Protein AF-A0AAN1WFC1-F1 (afdb_monomer_lite)

Foldseek 3Di:
DDDDDDDDDDDDDDDDDDDDDDPPPPPFPLKWFFPDKAFDADQDPWFWWFFADKAWDDDPPFFAWWAFPDKDFDKAWFDKDKDWDWDWDKAQDPQPCPPLVVLLQVQLVVQLVVLLVPDDDPSSVVSSNVRSNVRSVVRSVVSVVVSRPDIDIDTDTDIDIDGDHIDGQWMFTWTDDPNDTDTDTARDDDPGTFTADPNDGDRPPVVRVVSVVPGDQIKMWTWIDRDPDIDIDIHSDTDDRRDIFGDDPHDGQDDPVSVVVVVVNRPDGQWMWIWTQGPVGIDTDIARDDDDDRMFGHDPNHGDHD

Secondary structure (DSSP, 8-state):
-----------PPPP--------------SEEEEEEEEEEE-----EEEEEEEEEE---TTPPEEEEEEEEEEEEEPPPEEEEEEEEEEEEEPP-S-TT-HHHHHHHHHHHHHHHTTS-STHHHHHHHHHHHHHHHHHHHHHHHHHHHT-EEEEEEEEEEEEEPPPEEEEEEEEEEETTEEEEEEESS---SPEEEETTEE---HHHHHHHHHTPPPP-EEEEEEETTEEEEEEESSPPPTT-EEEEETTEE--SHHHHHHHHHHHT-EEEEEEEEEETTEEEEEEESS---SSEEEEETTEE---

Organism: NCBI:txid2721545

pLDDT: mean 82.03, std 16.51, range [29.34, 97.88]

Sequence (306 aa):
MNKHMLTGVLLGTIIATAGGAYAIRSASPQSAAIVSVTPITIGMEQQFATITQVEPLVTPGAPTLANIISSKPIVVAGQVREVCEERTVTHQAPSKDENQIAGTAAGAVIGGLLGNQVGGGNGKKAATALGAIAGGLIGKSAQAQHQQQQTYQTVEQVCNNVREPDQTTGYEVTVNVEGQHQTITASYLPKQPLPVVNGEIITDINKVKAIKANMPPPMYEVTYSLGDKLGMSTLAKAPEVGTEIPFEFGQLLTTPEQLANLKARENTVIAYNVMYQSDAGIGNVRMTQHPTGDTLQLKRGEPVIP

Structure (mmCIF, N/CA/C/O backbone):
data_AF-A0AAN1WFC1-F1
#
_entry.id   AF-A0AAN1WFC1-F1
#
loop_
_atom_s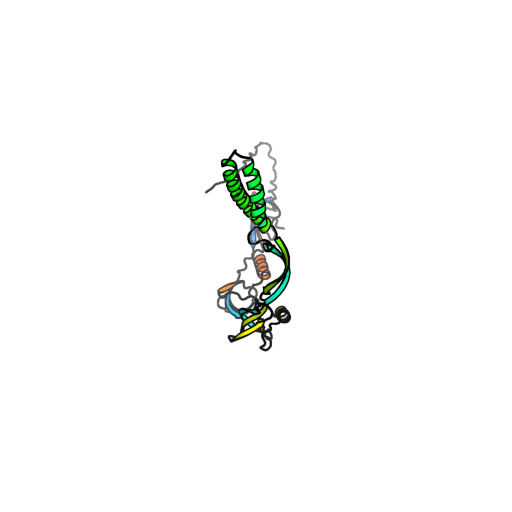ite.group_PDB
_atom_site.id
_atom_site.type_symbol
_atom_site.label_atom_id
_atom_site.label_alt_id
_atom_site.label_comp_id
_atom_site.label_asym_id
_atom_site.label_entity_id
_atom_site.label_seq_id
_atom_site.pdbx_PDB_ins_code
_atom_site.Cartn_x
_atom_site.Cartn_y
_atom_site.Cartn_z
_atom_site.occupancy
_atom_site.B_iso_or_equiv
_atom_site.auth_seq_id
_atom_site.auth_comp_id
_atom_site.auth_asym_id
_atom_site.auth_atom_id
_atom_site.pdbx_PDB_model_num
ATOM 1 N N . MET A 1 1 ? 39.850 28.865 -0.945 1.00 35.94 1 MET A N 1
ATOM 2 C CA . MET A 1 1 ? 41.009 28.710 -0.027 1.00 35.94 1 MET A CA 1
ATOM 3 C C . MET A 1 1 ? 41.127 27.225 0.230 1.00 35.94 1 MET A C 1
ATOM 5 O O . MET A 1 1 ? 40.129 26.663 0.634 1.00 35.94 1 MET A O 1
ATOM 9 N N . ASN A 1 2 ? 42.181 26.471 -0.042 1.00 29.80 2 ASN A N 1
ATOM 10 C CA . ASN A 1 2 ? 43.641 26.607 -0.142 1.00 29.80 2 ASN A CA 1
ATOM 11 C C . ASN A 1 2 ? 44.098 25.231 -0.706 1.00 29.80 2 ASN A C 1
ATOM 13 O O . ASN A 1 2 ? 43.304 24.300 -0.682 1.00 29.80 2 ASN A O 1
ATOM 17 N N . LYS A 1 3 ? 45.315 24.907 -1.132 1.00 36.03 3 LYS A N 1
ATOM 18 C CA . LYS A 1 3 ? 46.591 25.538 -1.483 1.00 36.03 3 LYS A CA 1
ATOM 19 C C . LYS A 1 3 ? 47.367 24.392 -2.166 1.00 36.03 3 LYS A C 1
ATOM 21 O O . LYS A 1 3 ? 47.163 23.231 -1.831 1.00 36.03 3 LYS A O 1
ATOM 26 N N . HIS A 1 4 ? 48.235 24.754 -3.099 1.00 37.88 4 HIS A N 1
ATOM 27 C CA . HIS A 1 4 ? 49.265 23.940 -3.742 1.00 37.88 4 HIS A CA 1
ATOM 28 C C . HIS A 1 4 ? 49.819 22.776 -2.902 1.00 37.88 4 HIS A C 1
ATOM 30 O O . HIS A 1 4 ? 50.175 22.977 -1.741 1.00 37.88 4 HIS A O 1
ATOM 36 N N . MET A 1 5 ? 50.035 21.620 -3.538 1.00 33.78 5 MET A N 1
ATOM 37 C CA . MET A 1 5 ? 51.054 20.678 -3.087 1.00 33.78 5 MET A CA 1
ATOM 38 C C . MET A 1 5 ? 51.967 20.311 -4.258 1.00 33.78 5 MET A C 1
ATOM 40 O O . MET A 1 5 ? 51.562 19.743 -5.267 1.00 33.78 5 MET A O 1
ATOM 44 N N . LEU A 1 6 ? 53.194 20.787 -4.096 1.00 40.91 6 LEU A N 1
ATOM 45 C CA . LEU A 1 6 ? 54.358 20.698 -4.953 1.00 40.91 6 LEU A CA 1
ATOM 46 C C . LEU A 1 6 ? 55.158 19.470 -4.490 1.00 40.91 6 LEU A C 1
ATOM 48 O O . LEU A 1 6 ? 55.595 19.441 -3.344 1.00 40.91 6 LEU A O 1
ATOM 52 N N . THR A 1 7 ? 55.362 18.481 -5.353 1.00 36.81 7 THR A N 1
ATOM 53 C CA . THR A 1 7 ? 56.275 17.340 -5.145 1.00 36.81 7 THR A CA 1
ATOM 54 C C . THR A 1 7 ? 56.608 16.805 -6.532 1.00 36.81 7 THR A C 1
ATOM 56 O O . THR A 1 7 ? 55.695 16.451 -7.263 1.00 36.81 7 THR A O 1
ATOM 59 N N . GLY A 1 8 ? 57.831 16.718 -7.030 1.00 29.34 8 GLY A N 1
ATOM 60 C CA . GLY A 1 8 ? 59.167 17.020 -6.542 1.00 29.34 8 GLY A CA 1
ATOM 61 C C . GLY A 1 8 ? 60.069 16.434 -7.629 1.00 29.34 8 GLY A C 1
ATOM 62 O O . GLY A 1 8 ? 60.082 15.222 -7.818 1.00 29.34 8 GLY A O 1
ATOM 63 N N . VAL A 1 9 ? 60.712 17.283 -8.431 1.00 38.38 9 VAL A N 1
ATOM 64 C CA . VAL A 1 9 ? 61.567 16.841 -9.542 1.00 38.38 9 VAL A CA 1
ATOM 65 C C . VAL A 1 9 ? 62.889 16.349 -8.954 1.00 38.38 9 VAL A C 1
ATOM 67 O O . VAL A 1 9 ? 63.681 17.143 -8.453 1.00 38.38 9 VAL A O 1
ATOM 70 N N . LEU A 1 10 ? 63.122 15.038 -9.004 1.00 30.86 10 LEU A N 1
ATOM 71 C CA . LEU A 1 10 ? 64.427 14.432 -8.740 1.00 30.86 10 LEU A CA 1
ATOM 72 C C . LEU A 1 10 ? 65.285 14.553 -10.007 1.00 30.86 10 LEU A C 1
ATOM 74 O O . LEU A 1 10 ? 65.161 13.763 -10.939 1.00 30.86 10 LEU A O 1
ATOM 78 N N . LEU A 1 11 ? 66.152 15.567 -10.042 1.00 38.56 11 LEU A N 1
ATOM 79 C CA . LEU A 1 11 ? 67.249 15.673 -11.005 1.00 38.56 11 LEU A CA 1
ATOM 80 C C . LEU A 1 11 ? 68.372 14.722 -10.572 1.00 38.56 11 LEU A C 1
ATOM 82 O O . LEU A 1 11 ? 69.205 15.066 -9.736 1.00 38.56 11 LEU A O 1
ATOM 86 N N . GLY A 1 12 ? 68.375 13.509 -11.125 1.00 32.31 12 GLY A N 1
ATOM 87 C CA . GLY A 1 12 ? 69.516 12.601 -11.045 1.00 32.31 12 GLY A CA 1
ATOM 88 C C . GLY A 1 12 ? 70.619 13.061 -11.997 1.00 32.31 12 GLY A C 1
ATOM 89 O O . GLY A 1 12 ? 70.427 13.099 -13.210 1.00 32.31 12 GLY A O 1
ATOM 90 N N . THR A 1 13 ? 71.773 13.430 -11.450 1.00 36.12 13 THR A N 1
ATOM 91 C CA . THR A 1 13 ? 72.982 13.765 -12.205 1.00 36.12 13 THR A CA 1
ATOM 92 C C . THR A 1 13 ? 73.609 12.496 -12.786 1.00 36.12 13 THR A C 1
ATOM 94 O O . THR A 1 13 ? 74.024 11.603 -12.050 1.00 36.12 13 THR A O 1
ATOM 97 N N . ILE A 1 14 ? 73.708 12.409 -14.116 1.00 36.19 14 ILE A N 1
ATOM 98 C CA . ILE A 1 14 ? 74.503 11.367 -14.777 1.00 36.19 14 ILE A CA 1
ATOM 99 C C . ILE A 1 14 ? 75.950 11.860 -14.872 1.00 36.19 14 ILE A C 1
ATOM 101 O O . ILE A 1 14 ? 76.239 12.905 -15.452 1.00 36.19 14 ILE A O 1
ATOM 105 N N . ILE A 1 15 ? 76.851 11.096 -14.257 1.00 35.78 15 ILE A N 1
ATOM 106 C CA . ILE A 1 15 ? 78.303 11.270 -14.290 1.00 35.78 15 ILE A CA 1
ATOM 107 C C . ILE A 1 15 ? 78.795 10.991 -15.716 1.00 35.78 15 ILE A C 1
ATOM 109 O O . ILE A 1 15 ? 78.600 9.895 -16.236 1.00 35.78 15 ILE A O 1
ATOM 113 N N . ALA A 1 16 ? 79.454 11.969 -16.339 1.00 43.78 16 ALA A N 1
ATOM 114 C CA . ALA A 1 16 ? 80.188 11.768 -17.583 1.00 43.78 16 ALA A CA 1
ATOM 115 C C . ALA A 1 16 ? 81.622 11.316 -17.264 1.00 43.78 16 ALA A C 1
ATOM 117 O O . ALA A 1 16 ? 82.427 12.098 -16.761 1.00 43.78 16 ALA A O 1
ATOM 118 N N . THR A 1 17 ? 81.954 10.065 -17.577 1.00 37.75 17 THR A N 1
ATOM 119 C CA . THR A 1 17 ? 83.339 9.592 -17.688 1.00 37.75 17 THR A CA 1
ATOM 120 C C . THR A 1 17 ? 83.670 9.343 -19.156 1.00 37.75 17 THR A C 1
ATOM 122 O O . THR A 1 17 ? 82.978 8.617 -19.865 1.00 37.75 17 THR A O 1
ATOM 125 N N . ALA A 1 18 ? 84.729 10.002 -19.624 1.00 48.34 18 ALA A N 1
ATOM 126 C CA . ALA A 1 18 ? 85.270 9.861 -20.967 1.00 48.34 18 ALA A CA 1
ATOM 127 C C . ALA A 1 18 ? 86.094 8.569 -21.094 1.00 48.34 18 ALA A C 1
ATOM 129 O O . ALA A 1 18 ? 86.901 8.265 -20.217 1.00 48.34 18 ALA A O 1
ATOM 130 N N . GLY A 1 19 ? 85.956 7.860 -22.218 1.00 33.06 19 GLY A N 1
ATOM 131 C CA . GLY A 1 19 ? 86.907 6.820 -22.610 1.00 33.06 19 GLY A CA 1
ATOM 132 C C . GLY A 1 19 ? 86.366 5.815 -23.626 1.00 33.06 19 GLY A C 1
ATOM 133 O O . GLY A 1 19 ? 85.633 4.906 -23.261 1.00 33.06 19 GLY A O 1
ATOM 134 N N . GLY A 1 20 ? 86.815 5.933 -24.879 1.00 32.81 20 GLY A N 1
ATOM 135 C CA . GLY A 1 20 ? 86.804 4.837 -25.854 1.00 32.81 20 GLY A CA 1
ATOM 136 C C . GLY A 1 20 ? 85.758 4.953 -26.961 1.00 32.81 20 GLY A C 1
ATOM 137 O O . GLY A 1 20 ? 84.581 4.671 -26.764 1.00 32.81 20 GLY A O 1
ATOM 138 N N . ALA A 1 21 ? 86.217 5.287 -28.169 1.00 42.41 21 ALA A N 1
ATOM 139 C CA . ALA A 1 21 ? 85.456 5.084 -29.393 1.00 42.41 21 ALA A CA 1
ATOM 140 C C . ALA A 1 21 ? 85.355 3.578 -29.685 1.00 42.41 21 ALA A C 1
ATOM 142 O O . ALA A 1 21 ? 86.203 3.002 -30.362 1.00 42.41 21 ALA A O 1
ATOM 143 N N . TYR A 1 22 ? 84.304 2.945 -29.177 1.00 36.75 22 TYR A N 1
ATOM 144 C CA . TYR A 1 22 ? 83.737 1.769 -29.816 1.00 36.75 22 TYR A CA 1
ATOM 145 C C . TYR A 1 22 ? 82.587 2.260 -30.683 1.00 36.75 22 TYR A C 1
ATOM 147 O O . TYR A 1 22 ? 81.705 2.976 -30.209 1.00 36.75 22 TYR A O 1
ATOM 155 N N . ALA A 1 23 ? 82.599 1.888 -31.961 1.00 41.12 23 ALA A N 1
ATOM 156 C CA . ALA A 1 23 ? 81.422 1.976 -32.805 1.00 41.12 23 ALA A CA 1
ATOM 157 C C . ALA A 1 23 ? 80.364 1.028 -32.227 1.00 41.12 23 ALA A C 1
ATOM 159 O O . ALA A 1 23 ? 80.226 -0.120 -32.651 1.00 41.12 23 ALA A O 1
ATOM 160 N N . ILE A 1 24 ? 79.629 1.501 -31.224 1.00 37.03 24 ILE A N 1
ATOM 161 C CA . ILE A 1 24 ? 78.350 0.923 -30.868 1.00 37.03 24 ILE A CA 1
ATOM 162 C C . ILE A 1 24 ? 77.495 1.246 -32.083 1.00 37.03 24 ILE A C 1
ATOM 164 O O . ILE A 1 24 ? 77.080 2.387 -32.279 1.00 37.03 24 ILE A O 1
ATOM 168 N N . ARG A 1 25 ? 77.288 0.251 -32.955 1.00 41.53 25 ARG A N 1
ATOM 169 C CA . ARG A 1 25 ? 76.077 0.236 -33.772 1.00 41.53 25 ARG A CA 1
ATOM 170 C C . ARG A 1 25 ? 74.971 0.499 -32.770 1.00 41.53 25 ARG A C 1
ATOM 172 O O . ARG A 1 25 ? 74.739 -0.358 -31.919 1.00 41.53 25 ARG A O 1
ATOM 179 N N . SER A 1 26 ? 74.395 1.695 -32.797 1.00 43.56 26 SER A N 1
ATOM 180 C CA . SER A 1 26 ? 73.217 2.012 -32.020 1.00 43.56 26 SER A CA 1
ATOM 181 C C . SER A 1 26 ? 72.177 0.996 -32.463 1.00 43.56 26 SER A C 1
ATOM 183 O O . SER A 1 26 ? 71.555 1.119 -33.516 1.00 43.56 26 SER A O 1
ATOM 185 N N . ALA A 1 27 ? 72.059 -0.092 -31.704 1.00 50.72 27 ALA A N 1
ATOM 186 C CA . ALA A 1 27 ? 70.821 -0.821 -31.656 1.00 50.72 27 ALA A CA 1
ATOM 187 C C . ALA A 1 27 ? 69.852 0.240 -31.156 1.00 50.72 27 ALA A C 1
ATOM 189 O O . ALA A 1 27 ? 69.891 0.610 -29.983 1.00 50.72 27 ALA A O 1
ATOM 190 N N . SER A 1 28 ? 69.119 0.844 -32.092 1.00 53.72 28 SER A N 1
ATOM 191 C CA . SER A 1 28 ? 68.035 1.756 -31.776 1.00 53.72 28 SER A CA 1
ATOM 192 C C . SER A 1 28 ? 67.232 1.100 -30.659 1.00 53.72 28 SER A C 1
ATOM 194 O O . SER A 1 28 ? 66.973 -0.108 -30.772 1.00 53.72 28 SER A O 1
ATOM 196 N N . PRO A 1 29 ? 66.915 1.814 -29.561 1.00 54.12 29 PRO A N 1
ATOM 197 C CA . PRO A 1 29 ? 66.159 1.207 -28.486 1.00 54.12 29 PRO A CA 1
ATOM 198 C C . PRO A 1 29 ? 64.921 0.595 -29.116 1.00 54.12 29 PRO A C 1
ATOM 200 O O . PRO A 1 29 ? 64.126 1.264 -29.779 1.00 54.12 29 PRO A O 1
ATOM 203 N N . GLN A 1 30 ? 64.805 -0.720 -28.964 1.00 70.19 30 GLN A N 1
ATOM 204 C CA . GLN A 1 30 ? 63.686 -1.474 -29.509 1.00 70.19 30 GLN A CA 1
ATOM 205 C C . GLN A 1 30 ? 62.418 -1.209 -28.696 1.00 70.19 30 GLN A C 1
ATOM 207 O O . GLN A 1 30 ? 61.452 -1.932 -28.849 1.00 70.19 30 GLN A O 1
ATOM 212 N N . SER A 1 31 ? 62.402 -0.191 -27.836 1.00 75.38 31 SER A N 1
ATOM 213 C CA . SER A 1 31 ? 61.308 0.129 -26.935 1.00 75.38 31 SER A CA 1
ATOM 214 C C . SER A 1 31 ? 61.081 1.638 -26.869 1.00 75.38 31 SER A C 1
ATOM 216 O O . SER A 1 31 ? 62.025 2.391 -26.634 1.00 75.38 31 SER A O 1
ATOM 218 N N . ALA A 1 32 ? 59.834 2.072 -27.022 1.00 85.69 32 ALA A N 1
ATOM 219 C CA . ALA A 1 32 ? 59.384 3.432 -26.745 1.00 85.69 32 ALA A CA 1
ATOM 220 C C . ALA A 1 32 ? 58.622 3.491 -25.420 1.00 85.69 32 ALA A C 1
ATOM 222 O O . ALA A 1 32 ? 57.863 2.573 -25.121 1.00 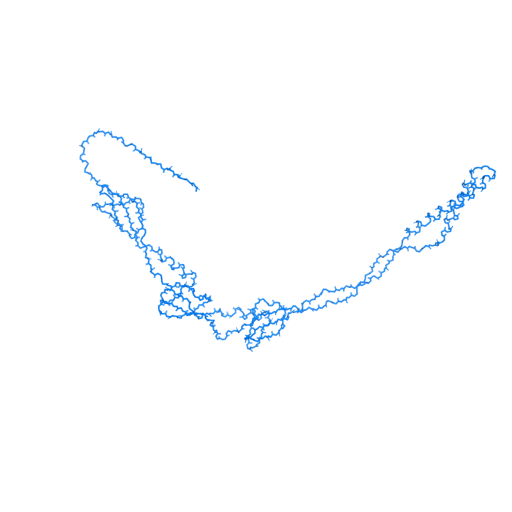85.69 32 ALA A O 1
ATOM 223 N N . ALA A 1 33 ? 58.772 4.573 -24.655 1.00 88.31 33 ALA A N 1
ATOM 224 C CA . ALA A 1 33 ? 57.995 4.784 -23.434 1.00 88.31 33 ALA A CA 1
ATOM 225 C C . ALA A 1 33 ? 56.570 5.224 -23.783 1.00 88.31 33 ALA A C 1
ATOM 227 O O . ALA A 1 33 ? 56.387 6.132 -24.594 1.00 88.31 33 ALA A O 1
ATOM 228 N N . ILE A 1 34 ? 55.558 4.607 -23.179 1.00 89.94 34 ILE A N 1
ATOM 229 C CA . ILE A 1 34 ? 54.166 5.033 -23.327 1.00 89.94 34 ILE A CA 1
ATOM 230 C C . ILE A 1 34 ? 53.967 6.319 -22.526 1.00 89.94 34 ILE A C 1
ATOM 232 O O . ILE A 1 34 ? 54.265 6.386 -21.339 1.00 89.94 34 ILE A O 1
ATOM 236 N N . VAL A 1 35 ? 53.463 7.351 -23.198 1.00 93.06 35 VAL A N 1
ATOM 237 C CA . VAL A 1 35 ? 53.200 8.674 -22.618 1.00 93.06 35 VAL A CA 1
ATOM 238 C C . VAL A 1 35 ? 51.744 8.785 -22.178 1.00 93.06 35 VAL A C 1
ATOM 240 O O . VAL A 1 35 ? 51.456 9.325 -21.113 1.00 93.06 35 VAL A O 1
ATOM 243 N N . SER A 1 36 ? 50.811 8.279 -22.988 1.00 91.00 36 SER A N 1
ATOM 244 C CA . SER A 1 36 ? 49.391 8.244 -22.638 1.00 91.00 36 SER A CA 1
ATOM 245 C C . SER A 1 36 ? 48.643 7.163 -23.413 1.00 91.00 36 SER A C 1
ATOM 247 O O . SER A 1 36 ? 49.004 6.806 -24.536 1.00 91.00 36 SER A O 1
ATOM 249 N N . VAL A 1 37 ? 47.574 6.654 -22.801 1.00 92.31 37 VAL A N 1
ATOM 250 C CA . VAL A 1 37 ? 46.646 5.699 -23.408 1.00 92.31 37 VAL A CA 1
ATOM 251 C C . VAL A 1 37 ? 45.249 6.287 -23.304 1.00 92.31 37 VAL A C 1
ATOM 253 O O . VAL A 1 37 ? 44.744 6.509 -22.206 1.00 92.31 37 VAL A O 1
ATOM 256 N N . THR A 1 38 ? 44.624 6.550 -24.447 1.00 91.75 38 THR A N 1
ATOM 257 C CA . THR A 1 38 ? 43.272 7.119 -24.511 1.00 91.75 38 THR A CA 1
ATOM 258 C C . THR A 1 38 ? 42.322 6.120 -25.168 1.00 91.75 38 THR A C 1
ATOM 260 O O . THR A 1 38 ? 42.569 5.717 -26.307 1.00 91.75 38 THR A O 1
ATOM 263 N N . PRO A 1 39 ? 41.266 5.658 -24.472 1.00 89.06 39 PRO A N 1
ATOM 264 C CA . PRO A 1 39 ? 40.298 4.748 -25.066 1.00 89.06 39 PRO A CA 1
ATOM 265 C C . PRO A 1 39 ? 39.475 5.466 -26.140 1.00 89.06 39 PRO A C 1
ATOM 267 O O . PRO A 1 39 ? 39.076 6.617 -25.979 1.00 89.06 39 PRO A O 1
ATOM 270 N N . ILE A 1 40 ? 39.200 4.757 -27.228 1.00 83.50 40 ILE A N 1
ATOM 271 C CA . ILE A 1 40 ? 38.254 5.138 -28.271 1.00 83.50 40 ILE A CA 1
ATOM 272 C C . ILE A 1 40 ? 37.003 4.292 -28.055 1.00 83.50 40 ILE A C 1
ATOM 274 O O . ILE A 1 40 ? 37.051 3.071 -28.222 1.00 83.50 40 ILE A O 1
ATOM 278 N N . THR A 1 41 ? 35.895 4.926 -27.689 1.00 81.06 41 THR A N 1
ATOM 279 C CA . THR A 1 41 ? 34.595 4.269 -27.517 1.00 81.06 41 THR A CA 1
ATOM 280 C C . THR A 1 41 ? 33.702 4.475 -28.738 1.00 81.06 41 THR A C 1
ATOM 282 O O . THR A 1 41 ? 33.895 5.416 -29.513 1.00 81.06 41 THR A O 1
ATOM 285 N N . ILE A 1 42 ? 32.722 3.589 -28.935 1.00 69.00 42 ILE A N 1
ATOM 286 C CA . ILE A 1 42 ? 31.624 3.863 -29.870 1.00 69.00 42 ILE A CA 1
ATOM 287 C C . ILE A 1 42 ? 30.668 4.832 -29.171 1.00 69.00 42 ILE A C 1
ATOM 289 O O . ILE A 1 42 ? 29.904 4.429 -28.301 1.00 69.00 42 ILE A O 1
ATOM 293 N N . GLY A 1 43 ? 30.682 6.101 -29.572 1.00 60.44 43 GLY A N 1
ATOM 294 C CA . GLY A 1 43 ? 29.573 7.001 -29.276 1.00 60.44 43 GLY A CA 1
ATOM 295 C C . GLY A 1 43 ? 28.407 6.647 -30.190 1.00 60.44 43 GLY A C 1
ATOM 296 O O . GLY A 1 43 ? 28.419 7.024 -31.360 1.00 60.44 43 GLY A O 1
ATOM 297 N N . MET A 1 44 ? 27.432 5.880 -29.702 1.00 64.31 44 MET A N 1
ATOM 298 C CA . MET A 1 44 ? 26.144 5.806 -30.391 1.00 64.31 44 MET A CA 1
ATOM 299 C C . MET A 1 44 ? 25.400 7.111 -30.113 1.00 64.31 44 MET A C 1
ATOM 301 O O . MET A 1 44 ? 25.346 7.557 -28.969 1.00 64.31 44 MET A O 1
ATOM 305 N N . GLU A 1 45 ? 24.855 7.743 -31.149 1.00 70.75 45 GLU A N 1
ATOM 306 C CA . GLU A 1 45 ? 23.989 8.907 -30.969 1.00 70.75 45 GLU A CA 1
ATOM 307 C C . GLU A 1 45 ? 22.676 8.413 -30.345 1.00 70.75 45 GLU A C 1
ATOM 309 O O . GLU A 1 45 ? 21.824 7.831 -31.021 1.00 70.75 45 GLU A O 1
ATOM 314 N N . GLN A 1 46 ? 22.575 8.527 -29.019 1.00 81.00 46 GLN A N 1
ATOM 315 C CA . GLN A 1 46 ? 21.446 8.006 -28.266 1.00 81.00 46 GLN A CA 1
ATOM 316 C C . GLN A 1 46 ? 20.176 8.763 -28.652 1.00 81.00 46 GLN A C 1
ATOM 318 O O . GLN A 1 46 ? 20.076 9.975 -28.468 1.00 81.00 46 GLN A O 1
ATOM 323 N N . GLN A 1 47 ? 19.187 8.037 -29.165 1.00 89.12 47 GLN A N 1
ATOM 324 C CA . GLN A 1 47 ? 17.883 8.611 -29.460 1.00 89.12 47 GLN A CA 1
ATOM 325 C C . GLN A 1 47 ? 17.028 8.650 -28.197 1.00 89.12 47 GLN A C 1
ATOM 327 O O . GLN A 1 47 ? 17.070 7.734 -27.369 1.00 89.12 47 GLN A O 1
ATOM 332 N N . PHE A 1 48 ? 16.224 9.702 -28.082 1.00 92.56 48 PHE A N 1
ATOM 333 C CA . PHE A 1 48 ? 15.251 9.875 -27.015 1.00 92.56 48 PHE A CA 1
ATOM 334 C C . PHE A 1 48 ? 13.875 10.100 -27.619 1.00 92.56 48 PHE A C 1
ATOM 336 O O . PHE A 1 48 ? 13.714 10.833 -28.595 1.00 92.56 48 PHE A O 1
ATOM 343 N N . ALA A 1 49 ? 12.890 9.442 -27.028 1.00 96.31 49 ALA A N 1
ATOM 344 C CA . ALA A 1 49 ? 11.492 9.630 -27.339 1.00 96.31 49 ALA A CA 1
ATOM 345 C C . ALA A 1 49 ? 10.821 10.371 -26.183 1.00 96.31 49 ALA A C 1
ATOM 347 O O . ALA A 1 49 ? 10.967 9.981 -25.023 1.00 96.31 49 ALA A O 1
ATOM 348 N N . THR A 1 50 ? 10.070 11.420 -26.497 1.00 97.31 50 THR A N 1
ATOM 349 C CA . THR A 1 50 ? 9.313 12.186 -25.504 1.00 97.31 50 THR A CA 1
ATOM 350 C C . THR A 1 50 ? 7.915 11.603 -25.389 1.00 97.31 50 THR A C 1
ATOM 352 O O . THR A 1 50 ? 7.210 11.476 -26.388 1.00 97.31 50 THR A O 1
ATOM 355 N N . ILE A 1 51 ? 7.487 11.247 -24.183 1.00 97.81 51 ILE A N 1
ATOM 356 C CA . ILE A 1 51 ? 6.118 10.780 -23.951 1.00 97.81 51 ILE A CA 1
ATOM 357 C C . ILE A 1 51 ? 5.141 11.937 -24.162 1.00 97.81 51 ILE A C 1
ATOM 359 O O . ILE A 1 51 ? 5.270 12.981 -23.529 1.00 97.81 51 ILE A O 1
ATOM 363 N N . THR A 1 52 ? 4.136 11.748 -25.013 1.00 96.94 52 THR A N 1
ATOM 364 C CA . THR A 1 52 ? 3.121 12.768 -25.314 1.00 96.94 52 THR A CA 1
ATOM 365 C C . THR A 1 52 ? 1.766 12.449 -24.691 1.00 96.94 52 THR A C 1
ATOM 367 O O . THR A 1 52 ? 1.035 13.368 -24.329 1.00 96.94 52 THR A O 1
ATOM 370 N N . GLN A 1 53 ? 1.437 11.166 -24.520 1.00 96.56 53 GLN A N 1
ATOM 371 C CA . GLN A 1 53 ? 0.160 10.716 -23.962 1.00 96.56 53 GLN A CA 1
ATOM 372 C C . GLN A 1 53 ? 0.330 9.376 -23.247 1.00 96.56 53 GLN A C 1
ATOM 374 O O . GLN A 1 53 ? 1.134 8.543 -23.666 1.00 96.56 53 GLN A O 1
ATOM 379 N N . VAL A 1 54 ? -0.426 9.178 -22.166 1.00 96.75 54 VAL A N 1
ATOM 380 C CA . VAL A 1 54 ? -0.406 7.957 -21.352 1.00 96.75 54 VAL A CA 1
ATOM 381 C C . VAL A 1 54 ? -1.833 7.603 -20.969 1.00 96.75 54 VAL A C 1
ATOM 383 O O . VAL A 1 54 ? -2.510 8.395 -20.314 1.00 96.75 54 VAL A O 1
ATOM 386 N N . GLU A 1 55 ? -2.272 6.407 -21.342 1.00 93.75 55 GLU A N 1
ATOM 387 C CA . GLU A 1 55 ? -3.605 5.895 -21.036 1.00 93.75 55 GLU A CA 1
ATOM 388 C C . GLU A 1 55 ? -3.511 4.528 -20.349 1.00 93.75 55 GLU A C 1
ATOM 390 O O . GLU A 1 55 ? -2.699 3.689 -20.743 1.00 93.75 55 GLU A O 1
ATOM 395 N N . PRO A 1 56 ? -4.300 4.272 -19.291 1.00 90.44 56 PRO A N 1
ATOM 396 C CA . PRO A 1 56 ? -4.356 2.949 -18.689 1.00 90.44 56 PRO A CA 1
ATOM 397 C C . PRO A 1 56 ? -5.005 1.961 -19.663 1.00 90.44 56 PRO A C 1
ATOM 399 O O . PRO A 1 56 ? -6.113 2.185 -20.148 1.00 90.44 56 PRO A O 1
ATOM 402 N N . LEU A 1 57 ? -4.334 0.839 -19.912 1.00 85.62 57 LEU A N 1
ATOM 403 C CA . LEU A 1 57 ? -4.861 -0.223 -20.754 1.00 85.62 57 LEU A CA 1
ATOM 404 C C . LEU A 1 57 ? -5.929 -1.000 -19.975 1.00 85.62 57 LEU A C 1
ATOM 406 O O . LEU A 1 57 ? -5.669 -1.527 -18.889 1.00 85.62 57 LEU A O 1
ATOM 410 N N . VAL A 1 58 ? -7.137 -1.091 -20.529 1.00 80.12 58 VAL A N 1
ATOM 411 C CA . VAL A 1 58 ? -8.213 -1.889 -19.931 1.00 80.12 58 VAL A CA 1
ATOM 412 C C . VAL A 1 58 ? -7.969 -3.356 -20.265 1.00 80.12 58 VAL A C 1
ATOM 414 O O . VAL A 1 58 ? -8.200 -3.787 -21.392 1.00 80.12 58 VAL A O 1
ATOM 417 N N . THR A 1 59 ? -7.500 -4.135 -19.291 1.00 78.88 59 THR A N 1
ATOM 418 C CA . THR A 1 59 ? -7.280 -5.576 -19.472 1.00 78.88 59 THR A CA 1
ATOM 419 C C . THR A 1 59 ? -8.621 -6.319 -19.464 1.00 78.88 59 THR A C 1
ATOM 421 O O . THR A 1 59 ? -9.289 -6.344 -18.424 1.00 78.88 59 THR A O 1
ATOM 424 N N . PRO A 1 60 ? -9.036 -6.961 -20.574 1.00 76.81 60 PRO A N 1
ATOM 425 C CA . PRO A 1 60 ? -10.305 -7.680 -20.620 1.00 76.81 60 PRO A CA 1
ATOM 426 C C . PRO A 1 60 ? -10.354 -8.789 -19.564 1.00 76.81 60 PRO A C 1
ATOM 428 O O . PRO A 1 60 ? -9.433 -9.598 -19.454 1.00 76.81 60 PRO A O 1
ATOM 431 N N . GLY A 1 61 ? -11.431 -8.826 -18.778 1.00 76.75 61 GLY A N 1
ATOM 432 C CA . GLY A 1 61 ? -11.629 -9.824 -17.722 1.00 76.75 61 GLY A CA 1
ATOM 433 C C . GLY A 1 61 ? -10.874 -9.557 -16.415 1.00 76.75 61 GLY A C 1
ATOM 434 O O . GLY A 1 61 ? -11.048 -10.319 -15.463 1.00 76.75 61 GLY A O 1
ATOM 435 N N . ALA A 1 62 ? -10.075 -8.488 -16.322 1.00 81.94 62 ALA A N 1
ATOM 436 C CA . ALA A 1 62 ? -9.538 -8.057 -15.036 1.00 81.94 62 ALA A CA 1
ATOM 437 C C . ALA A 1 62 ? -10.666 -7.465 -14.164 1.00 81.94 62 ALA A C 1
ATOM 439 O O . ALA A 1 62 ? -11.501 -6.716 -14.677 1.00 81.94 62 ALA A O 1
ATOM 440 N N . PRO A 1 63 ? -10.714 -7.775 -12.855 1.00 85.94 63 PRO A N 1
ATOM 441 C CA . PRO A 1 63 ? -11.699 -7.174 -11.966 1.00 85.94 63 PRO A CA 1
ATOM 442 C C . PRO A 1 63 ? -11.505 -5.659 -11.868 1.00 85.94 63 PRO A C 1
ATOM 444 O O . PRO A 1 63 ? -10.384 -5.186 -11.669 1.00 85.94 63 PRO A O 1
ATOM 447 N N . THR A 1 64 ? -12.598 -4.901 -11.920 1.00 89.62 64 THR A N 1
ATOM 448 C CA . THR A 1 64 ? -12.578 -3.462 -11.629 1.00 89.62 64 THR A CA 1
ATOM 449 C C . THR A 1 64 ? -12.224 -3.240 -10.156 1.00 89.62 64 THR A C 1
ATOM 451 O O . THR A 1 64 ? -12.548 -4.059 -9.297 1.00 89.62 64 THR A O 1
ATOM 454 N N . LEU A 1 65 ? -11.549 -2.137 -9.831 1.00 91.62 65 LEU A N 1
ATOM 455 C CA . LEU A 1 65 ? -11.221 -1.776 -8.450 1.00 91.62 65 LEU A CA 1
ATOM 456 C C . LEU A 1 65 ? -12.118 -0.636 -7.953 1.00 91.62 65 LEU A C 1
ATOM 458 O O . LEU A 1 65 ? -12.208 0.418 -8.576 1.00 91.62 65 LEU A O 1
ATOM 462 N N . ALA A 1 66 ? -12.738 -0.840 -6.794 1.00 95.12 66 ALA A N 1
ATOM 463 C CA . ALA A 1 66 ? -13.496 0.154 -6.050 1.00 95.12 66 ALA A CA 1
ATOM 464 C C . ALA A 1 66 ? -12.555 0.962 -5.149 1.00 95.12 66 ALA A C 1
ATOM 466 O O . ALA A 1 66 ? -11.964 0.420 -4.207 1.00 95.12 66 ALA A O 1
ATOM 467 N N . ASN A 1 67 ? -12.416 2.260 -5.412 1.00 96.12 67 ASN A N 1
ATOM 468 C CA . ASN A 1 67 ? -11.552 3.133 -4.621 1.00 96.12 67 ASN A CA 1
ATOM 469 C C . ASN A 1 67 ? -12.208 3.472 -3.284 1.00 96.12 67 ASN A C 1
ATOM 471 O O . ASN A 1 67 ? -13.379 3.833 -3.237 1.00 96.12 67 ASN A O 1
ATOM 475 N N . ILE A 1 68 ? -11.457 3.389 -2.189 1.00 96.75 68 ILE A N 1
ATOM 476 C CA . ILE A 1 68 ? -11.984 3.705 -0.857 1.00 96.75 68 ILE A CA 1
ATOM 477 C C . ILE A 1 68 ? -11.996 5.219 -0.674 1.00 96.75 68 ILE A C 1
ATOM 479 O O . ILE A 1 68 ? -10.957 5.864 -0.786 1.00 96.75 68 ILE A O 1
ATOM 483 N N . ILE A 1 69 ? -13.168 5.766 -0.360 1.00 97.06 69 ILE A N 1
ATOM 484 C CA . ILE A 1 69 ? -13.361 7.188 -0.059 1.00 97.06 69 ILE A CA 1
ATOM 485 C C . ILE A 1 69 ? -13.244 7.421 1.446 1.00 97.06 69 ILE A C 1
ATOM 487 O O . ILE A 1 69 ? -12.535 8.318 1.893 1.00 97.06 69 ILE A O 1
ATOM 491 N N . SER A 1 70 ? -13.958 6.622 2.243 1.00 96.62 70 SER A N 1
ATOM 492 C CA . SER A 1 70 ? -13.920 6.721 3.701 1.00 96.62 70 SER A CA 1
ATOM 493 C C . SER A 1 70 ? -14.228 5.385 4.366 1.00 96.62 70 SER A C 1
ATOM 495 O O . SER A 1 70 ? -14.896 4.528 3.789 1.00 96.62 70 SER A O 1
ATOM 497 N N . SER A 1 71 ? -13.740 5.212 5.590 1.00 97.25 71 SER A N 1
ATOM 498 C CA . SER A 1 71 ? -13.984 4.026 6.408 1.00 97.25 71 SER A CA 1
ATOM 499 C C . SER A 1 71 ? -14.180 4.434 7.863 1.00 97.25 71 SER A C 1
ATOM 501 O O . SER A 1 71 ? -13.327 5.134 8.415 1.00 97.25 71 SER A O 1
ATOM 503 N N . LYS A 1 72 ? -15.268 3.988 8.491 1.00 96.56 72 LYS A N 1
ATOM 504 C CA . LYS A 1 72 ? -15.589 4.268 9.897 1.00 96.56 72 LYS A CA 1
ATOM 505 C C . LYS A 1 72 ? -15.812 2.960 10.660 1.00 96.56 72 LYS A C 1
ATOM 507 O O . LYS A 1 72 ? -16.440 2.056 10.110 1.00 96.56 72 LYS A O 1
ATOM 512 N N . PRO A 1 73 ? -15.301 2.823 11.896 1.00 97.31 73 PRO A N 1
ATOM 513 C CA . PRO A 1 73 ? -15.539 1.628 12.695 1.00 97.31 73 PRO A CA 1
ATOM 514 C C . PRO A 1 73 ? -17.003 1.557 13.139 1.00 97.31 73 PRO A C 1
ATOM 516 O O . PRO A 1 73 ? -17.590 2.558 13.549 1.00 97.31 73 PRO A O 1
ATOM 519 N N . ILE A 1 74 ? -17.564 0.354 13.099 1.00 96.31 74 ILE A N 1
ATOM 520 C CA . ILE A 1 74 ? -18.862 0.023 13.681 1.00 96.31 74 ILE A CA 1
ATOM 521 C C . ILE A 1 74 ? -18.587 -0.504 15.088 1.00 96.31 74 ILE A C 1
ATOM 523 O O . ILE A 1 74 ? -18.063 -1.607 15.263 1.00 96.31 74 ILE A O 1
ATOM 527 N N . VAL A 1 75 ? -18.898 0.314 16.090 1.00 95.88 75 VAL A N 1
ATOM 528 C CA . VAL A 1 75 ? -18.601 0.035 17.498 1.00 95.88 75 VAL A CA 1
ATOM 529 C C . VAL A 1 75 ? -19.884 -0.359 18.222 1.00 95.88 75 VAL A C 1
ATOM 531 O O . VAL A 1 75 ? -20.870 0.373 18.187 1.00 95.88 75 VAL A O 1
ATOM 534 N N . VAL A 1 76 ? -19.863 -1.514 18.885 1.00 94.25 76 VAL A N 1
ATOM 535 C CA . VAL A 1 76 ? -20.928 -1.973 19.780 1.00 94.25 76 VAL A CA 1
ATOM 536 C C . VAL A 1 76 ? -20.507 -1.667 21.210 1.00 94.25 76 VAL A C 1
ATOM 538 O O . VAL A 1 76 ? -19.406 -2.030 21.630 1.00 94.25 76 VAL A O 1
ATOM 541 N N . ALA A 1 77 ? -21.379 -0.980 21.948 1.00 92.25 77 ALA A N 1
ATOM 542 C CA . ALA A 1 77 ? -21.122 -0.642 23.340 1.00 92.25 77 ALA A CA 1
ATOM 543 C C . ALA A 1 77 ? -21.004 -1.914 24.190 1.00 92.25 77 ALA A C 1
ATOM 545 O O . ALA A 1 77 ? -21.836 -2.818 24.078 1.00 92.25 77 ALA A O 1
ATOM 546 N N . GLY A 1 78 ? -19.977 -1.973 25.038 1.00 90.88 78 GLY A N 1
ATOM 547 C CA . GLY A 1 78 ? -19.797 -3.093 25.956 1.00 90.88 78 GLY A CA 1
ATOM 548 C C . GLY A 1 78 ? -20.929 -3.166 26.982 1.00 90.88 78 GLY A C 1
ATOM 549 O O . GLY A 1 78 ? -21.483 -2.141 27.397 1.00 90.88 78 GLY A O 1
ATOM 550 N N . GLN A 1 79 ? -21.293 -4.383 27.388 1.00 91.06 79 GLN A N 1
ATOM 551 C CA . GLN A 1 79 ? -22.358 -4.589 28.365 1.00 91.06 79 GLN A CA 1
ATOM 552 C C . GLN A 1 79 ? -21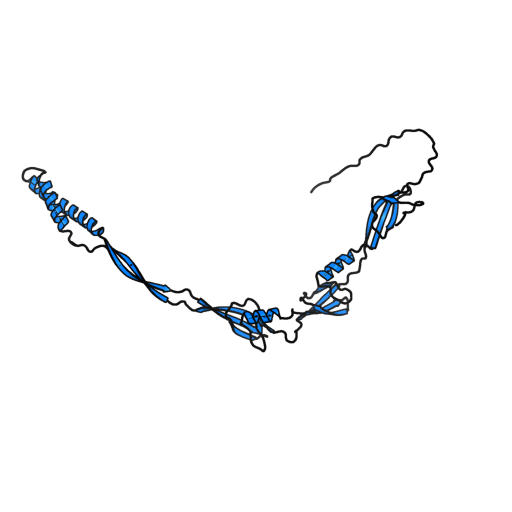.917 -4.123 29.756 1.00 91.06 79 GLN A C 1
ATOM 554 O O . GLN A 1 79 ? -20.745 -4.210 30.129 1.00 91.06 79 GLN A O 1
ATOM 559 N N . VAL A 1 80 ? -22.871 -3.619 30.536 1.00 92.31 80 VAL A N 1
ATOM 560 C CA . VAL A 1 80 ? -22.662 -3.329 31.956 1.00 92.31 80 VAL A CA 1
ATOM 561 C C . VAL A 1 80 ? -23.153 -4.532 32.741 1.00 92.31 80 VAL A C 1
ATOM 563 O O . VAL A 1 80 ? -24.319 -4.907 32.620 1.00 92.31 80 VAL A O 1
ATOM 566 N N . ARG A 1 81 ? -22.272 -5.128 33.543 1.00 91.00 81 ARG A N 1
ATOM 567 C CA . ARG A 1 81 ? -22.634 -6.201 34.469 1.00 91.00 81 ARG A CA 1
ATOM 568 C C . ARG A 1 81 ? -22.330 -5.793 35.898 1.00 91.00 81 ARG A C 1
ATOM 570 O O . ARG A 1 81 ? -21.288 -5.199 36.179 1.00 91.00 81 ARG A O 1
ATOM 577 N N . GLU A 1 82 ? -23.236 -6.138 36.795 1.00 91.56 82 GLU A N 1
ATOM 578 C CA . GLU A 1 82 ? -23.024 -5.981 38.224 1.00 91.56 82 GLU A CA 1
ATOM 579 C C . GLU A 1 82 ? -22.205 -7.171 38.730 1.00 91.56 82 GLU A C 1
ATOM 581 O O . GLU A 1 82 ? -22.577 -8.330 38.539 1.00 91.56 82 GLU A O 1
ATOM 586 N N . VAL A 1 83 ? -21.047 -6.887 39.323 1.00 91.50 83 VAL A N 1
ATOM 587 C CA . VAL A 1 83 ? -20.179 -7.891 39.937 1.00 91.50 83 VAL A CA 1
ATOM 588 C C . VAL A 1 83 ? -20.191 -7.652 41.434 1.00 91.50 83 VAL A C 1
ATOM 590 O O . VAL A 1 83 ? -19.745 -6.604 41.900 1.00 91.50 83 VAL A O 1
ATOM 593 N N . CYS A 1 84 ? -20.709 -8.628 42.174 1.00 91.69 84 CYS A N 1
ATOM 594 C CA . CYS A 1 84 ? -20.724 -8.608 43.627 1.00 91.69 84 CYS A CA 1
ATOM 595 C C . CYS A 1 84 ? -19.594 -9.477 44.177 1.00 91.69 84 CYS A C 1
ATOM 597 O O . CYS A 1 84 ? -19.491 -10.654 43.835 1.00 91.69 84 CYS A O 1
ATOM 599 N N . GLU A 1 85 ? -18.764 -8.894 45.034 1.00 90.56 85 GLU A N 1
ATOM 600 C CA . GLU A 1 85 ? -17.673 -9.581 45.719 1.00 90.56 85 GLU A CA 1
ATOM 601 C C . GLU A 1 85 ? -17.896 -9.508 47.224 1.00 90.56 85 GLU A C 1
ATOM 603 O O . GLU A 1 85 ? -18.226 -8.451 47.767 1.00 90.56 85 GLU A O 1
ATOM 608 N N . GLU A 1 86 ? -17.679 -10.626 47.908 1.00 89.69 86 GLU A N 1
ATOM 609 C CA . GLU A 1 86 ? -17.583 -10.621 49.361 1.00 89.69 86 GLU A CA 1
ATOM 610 C C . GLU A 1 86 ? -16.289 -9.917 49.763 1.00 89.69 86 GLU A C 1
ATOM 612 O O . GLU A 1 86 ? -15.186 -10.344 49.410 1.00 89.69 86 GLU A O 1
ATOM 617 N N . ARG A 1 87 ? -16.418 -8.812 50.496 1.00 86.19 87 ARG A N 1
ATOM 618 C CA . ARG A 1 87 ? -15.278 -8.090 51.049 1.00 86.19 87 ARG A CA 1
ATOM 619 C C . ARG A 1 87 ? -15.410 -8.001 52.551 1.00 86.19 87 ARG A C 1
ATOM 621 O O . ARG A 1 87 ? -16.465 -7.670 53.087 1.00 86.19 87 ARG A O 1
ATOM 628 N N . THR A 1 88 ? -14.294 -8.252 53.222 1.00 81.88 88 THR A N 1
ATOM 629 C CA . THR A 1 88 ? -14.168 -7.955 54.641 1.00 81.88 88 THR A CA 1
ATOM 630 C C . THR A 1 88 ? -14.094 -6.446 54.805 1.00 81.88 88 THR A C 1
ATOM 632 O O . THR A 1 88 ? -13.068 -5.823 54.521 1.00 81.88 88 THR A O 1
ATOM 635 N N . VAL A 1 89 ? -15.189 -5.851 55.250 1.00 82.25 89 VAL A N 1
ATOM 636 C CA . VAL A 1 89 ? -15.272 -4.431 55.577 1.00 82.25 89 VAL A CA 1
ATOM 637 C C . VAL A 1 89 ? -15.123 -4.260 57.083 1.00 82.25 89 VAL A C 1
ATOM 639 O O . VAL A 1 89 ? -15.513 -5.106 57.886 1.00 82.25 89 VAL A O 1
ATOM 642 N N . THR A 1 90 ? -14.450 -3.186 57.482 1.00 78.81 90 THR A N 1
ATOM 643 C CA . THR A 1 90 ? -14.172 -2.899 58.891 1.00 78.81 90 THR A CA 1
ATOM 644 C C . THR A 1 90 ? -15.126 -1.810 59.355 1.00 78.81 90 THR A C 1
ATOM 646 O O . THR A 1 90 ? -15.024 -0.668 58.912 1.00 78.81 90 THR A O 1
ATOM 649 N N . HIS A 1 91 ? -16.039 -2.159 60.257 1.00 75.38 91 HIS A N 1
ATOM 650 C CA . HIS A 1 91 ? -16.982 -1.228 60.864 1.00 75.38 91 HIS A CA 1
ATOM 651 C C . HIS A 1 91 ? -16.467 -0.777 62.223 1.00 75.38 91 HIS A C 1
ATOM 653 O O . HIS A 1 91 ? -15.834 -1.544 62.952 1.00 75.38 91 HIS A O 1
ATOM 659 N N . GLN A 1 92 ? -16.772 0.464 62.595 1.00 71.75 92 GLN A N 1
ATOM 660 C CA . GLN A 1 92 ? -16.629 0.887 63.984 1.00 71.75 92 GLN A CA 1
ATOM 661 C C . GLN A 1 92 ? -17.720 0.203 64.808 1.00 71.75 92 GLN A C 1
ATOM 663 O O . GLN A 1 92 ? -18.893 0.204 64.429 1.00 71.75 92 GLN A O 1
ATOM 668 N N . ALA A 1 93 ? -17.326 -0.432 65.909 1.00 67.06 93 ALA A N 1
ATOM 669 C CA . ALA A 1 93 ? -18.255 -1.071 66.820 1.00 67.06 93 ALA A CA 1
ATOM 670 C C . ALA A 1 93 ? -19.200 -0.013 67.403 1.00 67.06 93 ALA A C 1
ATOM 672 O O . ALA A 1 93 ? -18.745 1.071 67.782 1.00 67.06 93 ALA A O 1
ATOM 673 N N . PRO A 1 94 ? -20.509 -0.304 67.492 1.00 59.56 94 PRO A N 1
ATOM 674 C CA . PRO A 1 94 ? -21.441 0.608 68.132 1.00 59.56 94 PRO A CA 1
ATOM 675 C C . PRO A 1 94 ? -21.012 0.847 69.584 1.00 59.56 94 PRO A C 1
ATOM 677 O O . PRO A 1 94 ? -20.596 -0.076 70.294 1.00 59.56 94 PRO A O 1
ATOM 680 N N . SER A 1 95 ? -21.109 2.097 70.030 1.00 59.94 95 SER A N 1
ATOM 681 C CA . SER A 1 95 ? -20.797 2.493 71.399 1.00 59.94 95 SER A CA 1
ATOM 682 C C . SER A 1 95 ? -21.704 1.740 72.377 1.00 59.94 95 SER A C 1
ATOM 684 O O . SER A 1 95 ? -22.891 2.016 72.494 1.00 59.94 95 SER A O 1
ATOM 686 N N . LYS A 1 96 ? -21.141 0.780 73.124 1.00 59.94 96 LYS A N 1
ATOM 687 C CA . LYS A 1 96 ? -21.888 -0.000 74.137 1.00 59.94 96 LYS A CA 1
ATOM 688 C C . LYS A 1 96 ? -22.398 0.833 75.322 1.00 59.94 96 LYS A C 1
ATOM 690 O O . LYS A 1 96 ? -23.194 0.341 76.111 1.00 59.94 96 LYS A O 1
ATOM 695 N N . ASP A 1 97 ? -21.913 2.062 75.465 1.00 63.34 97 ASP A N 1
ATOM 696 C CA . ASP A 1 97 ? -22.282 2.995 76.528 1.00 63.34 97 ASP A CA 1
ATOM 697 C C . ASP A 1 97 ? -22.189 4.413 75.948 1.00 63.34 97 ASP A C 1
ATOM 699 O O . ASP A 1 97 ? -21.119 5.028 75.945 1.00 63.34 97 ASP A O 1
ATOM 703 N N . GLU A 1 98 ? -23.298 4.869 75.360 1.00 60.41 98 GLU A N 1
ATOM 704 C CA . GLU A 1 98 ? -23.439 6.153 74.652 1.00 60.41 98 GLU A CA 1
ATOM 705 C C . GLU A 1 98 ? -23.123 7.352 75.558 1.00 60.41 98 GLU A C 1
ATOM 707 O O . GLU A 1 98 ? -22.599 8.370 75.111 1.00 60.41 98 GLU A O 1
ATOM 712 N N . ASN A 1 99 ? -23.350 7.190 76.862 1.00 66.50 99 ASN A N 1
ATOM 713 C CA . ASN A 1 99 ? -23.153 8.232 77.860 1.00 66.50 99 ASN A CA 1
ATOM 714 C C . ASN A 1 99 ? -21.804 8.125 78.597 1.00 66.50 99 ASN A C 1
ATOM 716 O O . ASN A 1 99 ? -21.522 8.959 79.459 1.00 66.50 99 ASN A O 1
ATOM 720 N N . GLN A 1 100 ? -20.963 7.131 78.262 1.00 76.06 100 GLN A N 1
ATOM 721 C CA . GLN A 1 100 ? -19.634 6.909 78.862 1.00 76.06 100 GLN A CA 1
ATOM 722 C C . GLN A 1 100 ? -19.683 6.897 80.404 1.00 76.06 100 GLN A C 1
ATOM 724 O O . GLN A 1 100 ? -18.791 7.404 81.099 1.00 76.06 100 GLN A O 1
ATOM 729 N N . ILE A 1 101 ? -20.784 6.366 80.947 1.00 74.06 101 ILE A N 1
ATOM 730 C CA . ILE A 1 101 ? -21.150 6.475 82.362 1.00 74.06 101 ILE A CA 1
ATOM 731 C C . ILE A 1 101 ? -20.206 5.625 83.200 1.00 74.06 101 ILE A C 1
ATOM 733 O O . ILE A 1 101 ? -19.798 6.057 84.276 1.00 74.06 101 ILE A O 1
ATOM 737 N N . ALA A 1 102 ? -19.819 4.448 82.702 1.00 79.88 102 ALA A N 1
ATOM 738 C CA . ALA A 1 102 ? -18.959 3.529 83.437 1.00 79.88 102 ALA A CA 1
ATOM 739 C C . ALA A 1 102 ? -17.578 4.140 83.741 1.00 79.88 102 ALA A C 1
ATOM 741 O O . ALA A 1 102 ? -17.130 4.132 84.888 1.00 79.88 102 ALA A O 1
ATOM 742 N N . GLY A 1 103 ? -16.927 4.729 82.739 1.00 76.19 103 GLY A N 1
ATOM 743 C CA . GLY A 1 103 ? -15.630 5.394 82.857 1.00 76.19 103 GLY A CA 1
ATOM 744 C C . GLY A 1 103 ? -15.719 6.691 83.651 1.00 76.19 103 GLY A C 1
ATOM 745 O O . GLY A 1 103 ? -14.846 6.964 84.473 1.00 76.19 103 GLY A O 1
ATOM 746 N N . THR A 1 104 ? -16.809 7.447 83.486 1.00 81.94 104 THR A N 1
ATOM 747 C CA . THR A 1 104 ? -17.069 8.659 84.277 1.00 81.94 104 THR A CA 1
ATOM 748 C C . THR A 1 104 ? -17.246 8.328 85.761 1.00 81.94 104 THR A C 1
ATOM 750 O O . THR A 1 104 ? -16.622 8.955 86.612 1.00 81.94 104 THR A O 1
ATOM 753 N N . ALA A 1 105 ? -18.054 7.320 86.094 1.00 83.19 105 ALA A N 1
ATOM 754 C CA . ALA A 1 105 ? -18.308 6.917 87.473 1.00 83.19 105 ALA A CA 1
ATOM 755 C C . ALA A 1 105 ? -17.063 6.299 88.124 1.00 83.19 105 ALA A C 1
ATOM 757 O O . ALA A 1 105 ? -16.695 6.690 89.231 1.00 83.19 105 ALA A O 1
ATOM 758 N N . ALA A 1 106 ? -16.369 5.389 87.432 1.00 84.69 106 ALA A N 1
ATOM 759 C CA . ALA A 1 106 ? -15.136 4.787 87.936 1.00 84.69 106 ALA A CA 1
ATOM 760 C C . ALA A 1 106 ? -14.035 5.838 88.147 1.00 84.69 106 ALA A C 1
ATOM 762 O O . ALA A 1 106 ? -13.408 5.881 89.207 1.00 84.69 106 ALA A O 1
ATOM 763 N N . GLY A 1 107 ? -13.847 6.735 87.175 1.00 80.19 107 GLY A N 1
ATOM 764 C CA . GLY A 1 107 ? -12.903 7.844 87.272 1.00 80.19 107 GLY A CA 1
ATOM 765 C C . GLY A 1 107 ? -13.253 8.819 88.397 1.00 80.19 107 GLY A C 1
ATOM 766 O O . GLY A 1 107 ? -12.360 9.260 89.116 1.00 80.19 107 GLY A O 1
ATOM 767 N N . ALA A 1 108 ? -14.541 9.103 88.614 1.00 85.81 108 ALA A N 1
ATOM 768 C CA . ALA A 1 108 ? -14.997 9.966 89.701 1.00 85.81 108 ALA A CA 1
ATOM 769 C C . ALA A 1 108 ? -14.782 9.342 91.085 1.00 85.81 108 ALA A C 1
ATOM 771 O O . ALA A 1 108 ? -14.377 10.038 92.016 1.00 85.81 108 ALA A O 1
ATOM 772 N N . VAL A 1 109 ? -14.992 8.031 91.229 1.00 88.50 109 VAL A N 1
ATOM 773 C CA . VAL A 1 109 ? -14.706 7.315 92.480 1.00 88.50 109 VAL A CA 1
ATOM 774 C C . VAL A 1 109 ? -13.207 7.329 92.768 1.00 88.50 109 VAL A C 1
ATOM 776 O O . VAL A 1 109 ? -12.803 7.721 93.862 1.00 88.50 109 VAL A O 1
ATOM 779 N N . ILE A 1 110 ? -12.370 6.972 91.788 1.00 87.25 110 ILE A N 1
ATOM 780 C CA . ILE A 1 110 ? -10.908 6.971 91.946 1.00 87.25 110 ILE A CA 1
ATOM 781 C C . ILE A 1 110 ? -10.403 8.388 92.252 1.00 87.25 110 ILE A C 1
ATOM 783 O O . ILE A 1 110 ? -9.675 8.592 93.223 1.00 87.25 110 ILE A O 1
ATOM 787 N N . GLY A 1 111 ? -10.832 9.382 91.473 1.00 80.44 111 GLY A N 1
ATOM 788 C CA . GLY A 1 111 ? -10.445 10.779 91.650 1.00 80.44 111 GLY A CA 1
ATOM 789 C C . GLY A 1 111 ? -10.931 11.376 92.972 1.00 80.44 111 GLY A C 1
ATOM 790 O O . GLY A 1 111 ? -10.198 12.128 93.611 1.00 80.44 111 GLY A O 1
ATOM 791 N N . GLY A 1 112 ? -12.122 10.995 93.437 1.00 81.94 112 GLY A N 1
ATOM 792 C CA . GLY A 1 112 ? -12.641 11.388 94.746 1.00 81.94 112 GLY A CA 1
ATOM 793 C C . GLY A 1 112 ? -11.851 10.765 95.898 1.00 81.94 112 GLY A C 1
ATOM 794 O O . GLY A 1 112 ? -11.471 11.463 96.836 1.00 81.94 112 GLY A O 1
ATOM 795 N N . LEU A 1 113 ? -11.526 9.472 95.814 1.00 87.19 113 LEU A N 1
ATOM 796 C CA . LEU A 1 113 ? -10.716 8.786 96.827 1.00 87.19 113 LEU A CA 1
ATOM 797 C C . LEU A 1 113 ? -9.291 9.346 96.912 1.00 87.19 113 LEU A C 1
ATOM 799 O O . LEU A 1 113 ? -8.761 9.485 98.016 1.00 87.19 113 LEU A O 1
ATOM 803 N N . LEU A 1 114 ? -8.686 9.692 95.773 1.00 84.06 114 LEU A N 1
ATOM 804 C CA . LEU A 1 114 ? -7.377 10.345 95.723 1.00 84.06 114 LEU A CA 1
ATOM 805 C C . LEU A 1 114 ? -7.448 11.796 96.228 1.00 84.06 114 LEU A C 1
ATOM 807 O O . LEU A 1 114 ? -6.608 12.206 97.026 1.00 84.06 114 LEU A O 1
ATOM 811 N N . GLY A 1 115 ? -8.485 12.554 95.855 1.00 76.31 115 GLY A N 1
ATOM 812 C CA . GLY A 1 115 ? -8.713 13.921 96.341 1.00 76.31 115 GLY A CA 1
ATOM 813 C C . GLY A 1 115 ? -8.958 13.995 97.852 1.00 76.31 115 GLY A C 1
ATOM 814 O O . GLY A 1 115 ? -8.566 14.960 98.502 1.00 76.31 115 GLY A O 1
ATOM 815 N N . ASN A 1 116 ? -9.520 12.939 98.442 1.00 81.69 116 ASN A N 1
ATOM 816 C CA . ASN A 1 116 ? -9.713 12.807 99.886 1.00 81.69 116 ASN A CA 1
ATOM 817 C C . ASN A 1 116 ? -8.390 12.590 100.649 1.00 81.69 116 ASN A C 1
ATOM 819 O O . ASN A 1 116 ? -8.364 12.728 101.866 1.00 81.69 116 ASN A O 1
ATOM 823 N N . GLN A 1 117 ? -7.285 12.249 99.982 1.00 80.31 117 GLN A N 1
ATOM 824 C CA . GLN A 1 117 ? -5.978 12.090 100.637 1.00 80.31 117 GLN A CA 1
ATOM 825 C C . GLN A 1 117 ? -5.175 13.399 100.687 1.00 80.31 117 GLN A C 1
ATOM 827 O O . GLN A 1 117 ? -4.176 13.478 101.400 1.00 80.31 117 GLN A O 1
ATOM 832 N N . VAL A 1 118 ? -5.626 14.443 99.983 1.00 73.31 118 VAL A N 1
ATOM 833 C CA . VAL A 1 118 ? -4.919 15.720 99.855 1.00 73.31 118 VAL A CA 1
ATOM 834 C C . VAL A 1 118 ? -5.673 16.810 100.628 1.00 73.31 118 VAL A C 1
ATOM 836 O O . VAL A 1 118 ? -6.669 17.357 100.163 1.00 73.31 118 VAL A O 1
ATOM 839 N N . GLY A 1 119 ? -5.188 17.130 101.833 1.00 61.97 119 GLY A N 1
ATOM 840 C CA . GLY A 1 119 ? -5.694 18.223 102.676 1.00 61.97 119 GLY A CA 1
ATOM 841 C C . GLY A 1 119 ? -6.449 17.780 103.940 1.00 61.97 119 GLY A C 1
ATOM 842 O O . GLY A 1 119 ? -6.950 16.663 104.047 1.00 61.97 119 GLY A O 1
ATOM 843 N N . GLY A 1 120 ? -6.523 18.673 104.931 1.00 76.81 120 GLY A N 1
ATOM 844 C CA . GLY A 1 120 ? -7.212 18.449 106.209 1.00 76.81 120 GLY A CA 1
ATOM 845 C C . GLY A 1 120 ? -8.558 19.180 106.312 1.00 76.81 120 GLY A C 1
ATOM 846 O O . GLY A 1 120 ? -8.814 20.158 105.608 1.00 76.81 120 GLY A O 1
ATOM 847 N N . GLY A 1 121 ? -9.430 18.715 107.211 1.00 76.31 121 GLY A N 1
ATOM 848 C CA . GLY A 1 121 ? -10.689 19.394 107.553 1.00 76.31 121 GLY A CA 1
ATOM 849 C C . GLY A 1 121 ? -11.634 19.608 106.361 1.00 76.31 121 GLY A C 1
ATOM 850 O O . GLY A 1 121 ? -11.868 18.699 105.566 1.00 76.31 121 GLY A O 1
ATOM 851 N N . ASN A 1 122 ? -12.184 20.819 106.222 1.00 79.00 122 ASN A N 1
ATOM 852 C CA . ASN A 1 122 ? -13.113 21.163 105.133 1.00 79.00 122 ASN A CA 1
ATOM 853 C C . ASN A 1 122 ? -12.444 21.205 103.744 1.00 79.00 122 ASN A C 1
ATOM 855 O O . ASN A 1 122 ? -13.129 20.993 102.744 1.00 79.00 122 ASN A O 1
ATOM 859 N N . GLY A 1 123 ? -11.120 21.398 103.671 1.00 76.81 123 GLY A N 1
ATOM 860 C CA . GLY A 1 123 ? -10.370 21.354 102.408 1.00 76.81 123 GLY A CA 1
ATOM 861 C C . GLY A 1 123 ? -10.400 19.971 101.755 1.00 76.81 123 GLY A C 1
ATOM 862 O O . GLY A 1 123 ? -10.511 19.861 100.538 1.00 76.81 123 GLY A O 1
ATOM 863 N N . LYS A 1 124 ? -10.439 18.915 102.577 1.00 81.19 124 LYS A N 1
ATOM 864 C CA . LYS A 1 124 ? -10.557 17.517 102.143 1.00 81.19 124 LYS A CA 1
ATOM 865 C C . LYS A 1 124 ? -11.826 17.264 101.320 1.00 81.19 124 LYS A C 1
ATOM 867 O O . LYS A 1 124 ? -11.793 16.566 100.309 1.00 81.19 124 LYS A O 1
ATOM 872 N N . LYS A 1 125 ? -12.953 17.864 101.727 1.00 81.94 125 LYS A N 1
ATOM 873 C CA . LYS A 1 125 ? -14.246 17.722 101.033 1.00 81.94 125 LYS A CA 1
ATOM 874 C C . LYS A 1 125 ? -14.233 18.417 99.670 1.00 81.94 125 LYS A C 1
ATOM 876 O O . LYS A 1 125 ? -14.705 17.842 98.694 1.00 81.94 125 LYS A O 1
ATOM 881 N N . ALA A 1 126 ? -13.650 19.615 99.595 1.00 82.00 126 ALA A N 1
ATOM 882 C CA . ALA A 1 126 ? -13.506 20.351 98.340 1.00 82.00 126 ALA A CA 1
ATOM 883 C C . ALA A 1 126 ? -12.556 19.636 97.363 1.00 82.00 126 ALA A C 1
ATOM 885 O O . ALA A 1 126 ? -12.893 19.469 96.193 1.00 82.00 126 ALA A O 1
ATOM 886 N N . ALA A 1 127 ? -11.415 19.142 97.854 1.00 82.31 127 ALA A N 1
ATOM 887 C CA . ALA A 1 127 ? -10.456 18.379 97.056 1.00 82.31 127 ALA A CA 1
ATOM 888 C C . ALA A 1 127 ? -11.044 17.055 96.539 1.00 82.31 127 ALA A C 1
ATOM 890 O O . ALA A 1 127 ? -10.827 16.695 95.387 1.00 82.31 127 ALA A O 1
ATOM 891 N N . THR A 1 128 ? -11.860 16.370 97.347 1.00 83.50 128 THR A N 1
ATOM 892 C CA . THR A 1 128 ? -12.615 15.174 96.930 1.00 83.50 128 THR A CA 1
ATOM 893 C C . THR A 1 128 ? -13.586 15.489 95.791 1.00 83.50 128 THR A C 1
ATOM 895 O O . THR A 1 128 ? -13.616 14.772 94.795 1.00 83.50 128 THR A O 1
ATOM 898 N N . ALA A 1 129 ? -14.365 16.571 95.905 1.00 83.31 129 ALA A N 1
ATOM 899 C CA . ALA A 1 129 ? -15.324 16.960 94.871 1.00 83.31 129 ALA A CA 1
ATOM 900 C C . ALA A 1 129 ? -14.624 17.349 93.556 1.00 83.31 129 ALA A C 1
ATOM 902 O O . ALA A 1 129 ? -15.022 16.894 92.485 1.00 83.31 129 ALA A O 1
ATOM 903 N N . LEU A 1 130 ? -13.540 18.128 93.636 1.00 85.75 130 LEU A N 1
ATOM 904 C CA . LEU A 1 130 ? -12.725 18.487 92.472 1.00 85.75 130 LEU A CA 1
ATOM 905 C C . LEU A 1 130 ? -12.062 17.260 91.836 1.00 85.75 130 LEU A C 1
ATOM 907 O O . LEU A 1 130 ? -12.097 17.107 90.616 1.00 85.75 130 LEU A O 1
ATOM 911 N N . GLY A 1 131 ? -11.511 16.364 92.658 1.00 80.12 131 GLY A N 1
ATOM 912 C CA . GLY A 1 131 ? -10.906 15.114 92.210 1.00 80.12 131 GLY A CA 1
ATOM 913 C C . GLY A 1 131 ? -11.909 14.200 91.511 1.00 80.12 131 GLY A C 1
ATOM 914 O O . GLY A 1 131 ? -11.588 13.627 90.474 1.00 80.12 131 GLY A O 1
ATOM 915 N N . ALA A 1 132 ? -13.144 14.116 92.010 1.00 88.12 132 ALA A N 1
ATOM 916 C CA . ALA A 1 132 ? -14.207 13.339 91.379 1.00 88.12 132 ALA A CA 1
ATOM 917 C C . ALA A 1 132 ? -14.630 13.915 90.016 1.00 88.12 132 ALA A C 1
ATOM 919 O O . ALA A 1 132 ? -14.798 13.165 89.057 1.00 88.12 132 ALA A O 1
ATOM 920 N N . ILE A 1 133 ? -14.748 15.241 89.890 1.00 85.81 133 ILE A N 1
ATOM 921 C CA . ILE A 1 133 ? -15.079 15.890 88.610 1.00 85.81 133 ILE A CA 1
ATOM 922 C C . ILE A 1 133 ? -13.952 15.672 87.592 1.00 85.81 133 ILE A C 1
ATOM 924 O O . ILE A 1 133 ? -14.205 15.217 86.477 1.00 85.81 133 ILE A O 1
ATOM 928 N N . ALA A 1 134 ? -12.703 15.948 87.980 1.00 84.56 134 ALA A N 1
ATOM 929 C CA . ALA A 1 134 ? -11.545 15.777 87.104 1.00 84.56 134 ALA A CA 1
ATOM 930 C C . ALA A 1 134 ? -11.347 14.307 86.698 1.00 84.56 134 ALA A C 1
ATOM 932 O O . ALA A 1 134 ? -11.157 14.006 85.519 1.00 84.56 134 ALA A O 1
ATOM 933 N N . GLY A 1 135 ? -11.460 13.384 87.657 1.00 80.31 135 GLY A N 1
ATOM 934 C CA . GLY A 1 135 ? -11.375 11.948 87.415 1.00 80.31 135 GLY A CA 1
ATOM 935 C C . GLY A 1 135 ? -12.490 11.439 86.501 1.00 80.31 135 GLY A C 1
ATOM 936 O O . GLY A 1 135 ? -12.225 10.632 85.613 1.00 80.31 135 GLY A O 1
ATOM 937 N N . GLY A 1 136 ? -13.714 11.956 86.647 1.00 83.69 136 GLY A N 1
ATOM 938 C CA . GLY A 1 136 ? -14.835 11.616 85.772 1.00 83.69 136 GLY A CA 1
ATOM 939 C C . GLY A 1 136 ? -14.639 12.084 84.328 1.00 83.69 136 GLY A C 1
ATOM 940 O O . GLY A 1 136 ? -14.876 11.313 83.401 1.00 83.69 136 GLY A O 1
ATOM 941 N N . LEU A 1 137 ? -14.136 13.304 84.113 1.00 86.12 137 LEU A N 1
ATOM 942 C CA . LEU A 1 137 ? -13.847 13.824 82.767 1.00 86.12 137 LEU A CA 1
ATOM 943 C C . LEU A 1 137 ? -12.727 13.045 82.061 1.00 86.12 137 LEU A C 1
ATOM 945 O O . LEU A 1 137 ? -12.822 12.766 80.865 1.00 86.12 137 LEU A O 1
ATOM 949 N N . ILE A 1 138 ? -11.675 12.669 82.792 1.00 86.06 138 ILE A N 1
ATOM 950 C CA . ILE A 1 138 ? -10.576 11.859 82.245 1.00 86.06 138 ILE A CA 1
ATOM 951 C C . ILE A 1 138 ? -11.063 10.439 81.938 1.00 86.06 138 ILE A C 1
ATOM 953 O O . ILE A 1 138 ? -10.794 9.918 80.855 1.00 86.06 138 ILE A O 1
ATOM 957 N N . GLY A 1 139 ? -11.826 9.832 82.853 1.00 80.88 139 GLY A N 1
ATOM 958 C CA . GLY A 1 139 ? -12.412 8.505 82.662 1.00 80.88 139 GLY A CA 1
ATOM 959 C C . GLY A 1 139 ? -13.358 8.442 81.459 1.00 80.88 139 GLY A C 1
ATOM 960 O O . GLY A 1 139 ? -13.315 7.479 80.694 1.00 80.88 139 GLY A O 1
ATOM 961 N N . LYS A 1 140 ? -14.136 9.508 81.232 1.00 82.00 140 LYS A N 1
ATOM 962 C CA . LYS A 1 140 ? -14.986 9.685 80.049 1.00 82.00 140 LYS A CA 1
ATOM 963 C C . LYS A 1 140 ? -14.176 9.652 78.745 1.00 82.00 140 LYS A C 1
ATOM 965 O O . LYS A 1 140 ? -14.479 8.871 77.845 1.00 82.00 140 LYS A O 1
ATOM 970 N N . SER A 1 141 ? -13.116 10.456 78.659 1.00 80.44 141 SER A N 1
ATOM 971 C CA . SER A 1 141 ? -12.257 10.542 77.468 1.00 80.44 141 SER A CA 1
ATOM 972 C C . SER A 1 141 ? -11.503 9.238 77.184 1.00 80.44 141 SER A C 1
ATOM 974 O O . SER A 1 141 ? -11.402 8.820 76.032 1.00 80.44 141 SER 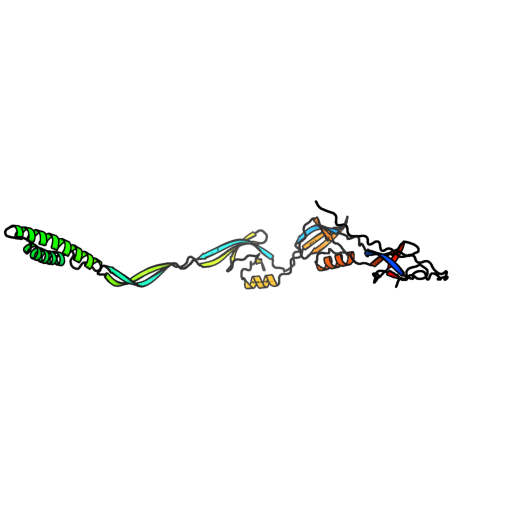A O 1
ATOM 976 N N . ALA A 1 142 ? -11.015 8.558 78.226 1.00 80.81 142 ALA A N 1
ATOM 977 C CA . ALA A 1 142 ? -10.337 7.269 78.088 1.00 80.81 142 ALA A CA 1
ATOM 978 C C . ALA A 1 142 ? -11.281 6.177 77.553 1.00 80.81 142 ALA A C 1
ATOM 980 O O . ALA A 1 142 ? -10.900 5.403 76.673 1.00 80.81 142 ALA A O 1
ATOM 981 N N . GLN A 1 143 ? -12.531 6.147 78.031 1.00 75.50 143 GLN A N 1
ATOM 982 C CA . GLN A 1 143 ? -13.561 5.254 77.499 1.00 75.50 143 GLN A CA 1
ATOM 983 C C . GLN A 1 143 ? -13.919 5.601 76.047 1.00 75.50 143 GLN A C 1
ATOM 985 O O . GLN A 1 143 ? -14.040 4.690 75.230 1.00 75.50 143 GLN A O 1
ATOM 990 N N . ALA A 1 144 ? -14.030 6.888 75.706 1.00 73.06 144 ALA A N 1
ATOM 991 C CA . ALA A 1 144 ? -14.311 7.337 74.343 1.00 73.06 144 ALA A CA 1
ATOM 992 C C . ALA A 1 144 ? -13.233 6.878 73.344 1.00 73.06 144 ALA A C 1
ATOM 994 O O . ALA A 1 144 ? -13.557 6.342 72.286 1.00 73.06 144 ALA A O 1
ATOM 995 N N . GLN A 1 145 ? -11.953 7.022 73.698 1.00 74.75 145 GLN A N 1
ATOM 996 C CA . GLN A 1 145 ? -10.840 6.606 72.840 1.00 74.75 145 GLN A CA 1
ATOM 997 C C . GLN A 1 145 ? -10.779 5.081 72.670 1.00 74.75 145 GLN A C 1
ATOM 999 O O . GLN A 1 145 ? -10.563 4.590 71.564 1.00 74.75 145 GLN A O 1
ATOM 1004 N N . HIS A 1 146 ? -11.026 4.319 73.740 1.00 75.00 146 HIS A N 1
ATOM 1005 C CA . HIS A 1 146 ? -11.106 2.860 73.650 1.00 75.00 146 HIS A CA 1
ATOM 1006 C C . HIS A 1 146 ? -12.309 2.381 72.831 1.00 75.00 146 HIS A C 1
ATOM 1008 O O . HIS A 1 146 ? -12.179 1.408 72.094 1.00 75.00 146 HIS A O 1
ATOM 1014 N N . GLN A 1 147 ? -13.460 3.053 72.926 1.00 69.06 147 GLN A N 1
ATOM 1015 C CA . GLN A 1 147 ? -14.640 2.744 72.114 1.00 69.06 147 GLN A CA 1
ATOM 1016 C C . GLN A 1 147 ? -14.388 3.017 70.623 1.00 69.06 147 GLN A C 1
ATOM 1018 O O . GLN A 1 147 ? -14.771 2.199 69.795 1.00 69.06 147 GLN A O 1
ATOM 1023 N N . GLN A 1 148 ? -13.683 4.099 70.274 1.00 65.50 148 GLN A N 1
ATOM 1024 C CA . GLN A 1 148 ? -13.329 4.418 68.881 1.00 65.50 148 GLN A CA 1
ATOM 1025 C C . GLN A 1 148 ? -12.370 3.404 68.237 1.00 65.50 148 GLN A C 1
ATOM 1027 O O . GLN A 1 148 ? -12.359 3.251 67.019 1.00 65.50 148 GLN A O 1
ATOM 1032 N N . GLN A 1 149 ? -11.566 2.706 69.042 1.00 65.25 149 GLN A N 1
ATOM 1033 C CA . GLN A 1 149 ? -10.645 1.666 68.573 1.00 65.25 149 GLN A CA 1
ATOM 1034 C C . GLN A 1 149 ? -11.292 0.281 68.468 1.00 65.25 149 GLN A C 1
ATOM 1036 O O . GLN A 1 149 ? -10.670 -0.642 67.943 1.00 65.25 149 GLN A O 1
ATOM 1041 N N . GLN A 1 150 ? -12.525 0.111 68.954 1.00 67.81 150 GLN A N 1
ATOM 1042 C CA . GLN A 1 150 ? -13.263 -1.124 68.742 1.00 67.81 150 GLN A CA 1
ATOM 1043 C C . GLN A 1 150 ? -13.797 -1.115 67.320 1.00 67.81 150 GLN A C 1
ATOM 1045 O O . GLN A 1 150 ? -14.783 -0.458 67.008 1.00 67.81 150 GLN A O 1
ATOM 1050 N N . THR A 1 151 ? -13.129 -1.852 66.450 1.00 74.31 151 THR A N 1
ATOM 1051 C CA . THR A 1 151 ? -13.648 -2.188 65.135 1.00 74.31 151 THR A CA 1
ATOM 1052 C C . THR A 1 151 ? -14.024 -3.659 65.107 1.00 74.31 151 THR A C 1
ATOM 1054 O O . THR A 1 151 ? -13.476 -4.480 65.844 1.00 74.31 151 THR A O 1
ATOM 1057 N N . TYR A 1 152 ? -14.995 -3.998 64.273 1.00 75.62 152 TYR A N 1
ATOM 1058 C CA . TYR A 1 152 ? -15.310 -5.379 63.954 1.00 75.62 152 TYR A CA 1
ATOM 1059 C C . TYR A 1 152 ? -15.342 -5.531 62.441 1.00 75.62 152 TYR A C 1
ATOM 1061 O O . TYR A 1 152 ? -15.652 -4.595 61.704 1.00 75.62 152 TYR A O 1
ATOM 1069 N N . GLN A 1 153 ? -14.950 -6.709 61.985 1.00 78.31 153 GLN A N 1
ATOM 1070 C CA . GLN A 1 153 ? -14.927 -7.044 60.575 1.00 78.31 153 GLN A CA 1
ATOM 1071 C C . GLN A 1 153 ? -16.197 -7.813 60.239 1.00 78.31 153 GLN A C 1
ATOM 1073 O O . GLN A 1 153 ? -16.506 -8.809 60.895 1.00 78.31 153 GLN A O 1
ATOM 1078 N N . THR A 1 154 ? -16.932 -7.348 59.236 1.00 80.94 154 THR A N 1
ATOM 1079 C CA . THR A 1 154 ? -18.062 -8.074 58.653 1.00 80.94 154 THR A CA 1
ATOM 1080 C C . THR A 1 154 ? -17.712 -8.448 57.224 1.00 80.94 154 THR A C 1
ATOM 1082 O O . THR A 1 154 ? -16.931 -7.771 56.553 1.00 80.94 154 THR A O 1
ATOM 1085 N N . VAL A 1 155 ? -18.259 -9.569 56.768 1.00 84.38 155 VAL A N 1
ATOM 1086 C CA . VAL A 1 155 ? -18.251 -9.912 55.349 1.00 84.38 155 VAL A CA 1
ATOM 1087 C C . VAL A 1 155 ? -19.487 -9.254 54.756 1.00 84.38 155 VAL A C 1
ATOM 1089 O O . VAL A 1 155 ? -20.606 -9.636 55.094 1.00 84.38 155 VAL A O 1
ATOM 1092 N N . GLU A 1 156 ? -19.284 -8.239 53.923 1.00 87.81 156 GLU A N 1
ATOM 1093 C CA . GLU A 1 156 ? -20.362 -7.603 53.169 1.00 87.81 156 GLU A CA 1
ATOM 1094 C C . GLU A 1 156 ? -20.218 -7.923 51.686 1.00 87.81 156 GLU A C 1
ATOM 1096 O O . GLU A 1 156 ? -19.114 -7.995 51.138 1.00 87.81 156 GLU A O 1
ATOM 1101 N N . GLN A 1 157 ? -21.358 -8.106 51.029 1.00 86.94 157 GLN A N 1
ATOM 1102 C CA . GLN A 1 157 ? -21.424 -8.269 49.587 1.00 86.94 157 GLN A CA 1
ATOM 1103 C C . GLN A 1 157 ? -21.399 -6.880 48.941 1.00 86.94 157 GLN A C 1
ATOM 1105 O O . GLN A 1 157 ? -22.386 -6.146 48.976 1.00 86.94 157 GLN A O 1
ATOM 1110 N N . VAL A 1 158 ? -20.261 -6.512 48.355 1.00 88.50 158 VAL A N 1
ATOM 1111 C CA . VAL A 1 158 ? -20.072 -5.225 47.678 1.00 88.50 158 VAL A CA 1
ATOM 1112 C C . VAL A 1 158 ? -20.270 -5.421 46.181 1.00 88.50 158 VAL A C 1
ATOM 1114 O O . VAL A 1 158 ? -19.494 -6.128 45.540 1.00 88.50 158 VAL A O 1
ATOM 1117 N N . CYS A 1 159 ? -21.293 -4.781 45.618 1.00 90.88 159 CYS A N 1
ATOM 1118 C CA . CYS A 1 159 ? -21.613 -4.841 44.194 1.00 90.88 159 CYS A CA 1
ATOM 1119 C C . CYS A 1 159 ? -21.079 -3.608 43.455 1.00 90.88 159 CYS A C 1
ATOM 1121 O O . CYS A 1 159 ? -21.336 -2.474 43.854 1.00 90.88 159 CYS A O 1
ATOM 1123 N N . ASN A 1 160 ? -20.331 -3.831 42.373 1.00 92.06 160 ASN A N 1
ATOM 1124 C CA . ASN A 1 160 ? -19.815 -2.785 41.494 1.00 92.06 160 ASN A CA 1
ATOM 1125 C C . ASN A 1 160 ? -20.288 -3.019 40.057 1.00 92.06 160 ASN A C 1
ATOM 1127 O O . ASN A 1 160 ? -20.238 -4.139 39.548 1.00 92.06 160 ASN A O 1
ATOM 1131 N N . ASN A 1 161 ? -20.671 -1.943 39.369 1.00 93.69 161 ASN A N 1
ATOM 1132 C CA . ASN A 1 161 ? -20.966 -1.997 37.941 1.00 93.69 161 ASN A CA 1
ATOM 1133 C C . ASN A 1 161 ? -19.664 -2.000 37.142 1.00 93.69 161 ASN A C 1
ATOM 1135 O O . ASN A 1 161 ? -18.929 -1.011 37.121 1.00 93.69 161 ASN A O 1
ATOM 1139 N N . VAL A 1 162 ? -19.391 -3.109 36.464 1.00 91.25 162 VAL A N 1
ATOM 1140 C CA . VAL A 1 162 ? -18.249 -3.257 35.568 1.00 91.25 162 VAL A CA 1
ATOM 1141 C C . VAL A 1 162 ? -18.755 -3.153 34.137 1.00 91.25 162 VAL A C 1
ATOM 1143 O O . VAL A 1 162 ? -19.592 -3.944 33.701 1.00 91.25 162 VAL A O 1
ATOM 1146 N N . ARG A 1 163 ? -18.249 -2.163 33.400 1.00 92.19 163 ARG A N 1
ATOM 1147 C CA . ARG A 1 163 ? -18.528 -1.999 31.973 1.00 92.19 163 ARG A CA 1
ATOM 1148 C C . ARG A 1 163 ? -17.465 -2.728 31.160 1.00 92.19 163 ARG A C 1
ATOM 1150 O O . ARG A 1 163 ? -16.275 -2.466 31.324 1.00 92.19 163 ARG A O 1
ATOM 1157 N N . GLU A 1 164 ? -17.899 -3.629 30.289 1.00 92.12 164 GLU A N 1
ATOM 1158 C CA . GLU A 1 164 ? -17.020 -4.255 29.305 1.00 92.12 164 GLU A CA 1
ATOM 1159 C C . GLU A 1 164 ? -16.529 -3.212 28.286 1.00 92.12 164 GLU A C 1
ATOM 1161 O O . GLU A 1 164 ? -17.227 -2.228 28.024 1.00 92.12 164 GLU A O 1
ATOM 1166 N N . PRO A 1 165 ? -15.325 -3.381 27.714 1.00 92.50 165 PRO A N 1
ATOM 1167 C CA . PRO A 1 165 ? -14.837 -2.465 26.694 1.00 92.50 165 PRO A CA 1
ATOM 1168 C C . PRO A 1 165 ? -15.730 -2.517 25.451 1.00 92.50 165 PRO A C 1
ATOM 1170 O O . PRO A 1 165 ? -16.225 -3.579 25.067 1.00 92.50 165 PRO A O 1
ATOM 1173 N N . ASP A 1 166 ? -15.899 -1.368 24.800 1.00 94.19 166 ASP A N 1
ATOM 1174 C CA . ASP A 1 166 ? -16.606 -1.291 23.526 1.00 94.19 166 ASP A CA 1
ATOM 1175 C C . ASP A 1 166 ? -15.860 -2.117 22.462 1.00 94.19 166 ASP A C 1
ATOM 1177 O O . ASP A 1 166 ? -14.628 -2.087 22.374 1.00 94.19 166 ASP A O 1
ATOM 1181 N N . GLN A 1 167 ? -16.603 -2.862 21.644 1.00 93.38 167 GLN A N 1
ATOM 1182 C CA . GLN A 1 167 ? -16.033 -3.773 20.652 1.00 93.38 167 GLN A CA 1
ATOM 1183 C C . GLN A 1 167 ? -16.292 -3.264 19.235 1.00 93.38 167 GLN A C 1
ATOM 1185 O O . GLN A 1 167 ? -17.422 -2.946 18.867 1.00 93.38 167 GLN A O 1
ATOM 1190 N N . THR A 1 168 ? -15.246 -3.211 18.405 1.00 95.06 168 THR A N 1
ATOM 1191 C CA . THR A 1 168 ? -15.405 -2.941 16.967 1.00 95.06 168 THR A CA 1
ATOM 1192 C C . THR A 1 168 ? -15.806 -4.232 16.267 1.00 95.06 168 THR A C 1
ATOM 1194 O O . THR A 1 168 ? -15.039 -5.191 16.254 1.00 95.06 168 THR A O 1
ATOM 1197 N N . THR A 1 169 ? -17.002 -4.259 15.689 1.00 94.81 169 THR A N 1
ATOM 1198 C CA . THR A 1 169 ? -17.571 -5.455 15.039 1.00 94.81 169 THR A CA 1
ATOM 1199 C C . THR A 1 169 ? -17.376 -5.462 13.525 1.00 94.81 169 THR A C 1
ATOM 1201 O O . THR A 1 169 ? -17.492 -6.504 12.885 1.00 94.81 169 THR A O 1
ATOM 1204 N N . GLY A 1 170 ? -17.039 -4.312 12.947 1.00 95.69 170 GLY A N 1
ATOM 1205 C CA . GLY A 1 170 ? -16.770 -4.167 11.526 1.00 95.69 170 GLY A CA 1
ATOM 1206 C C . GLY A 1 170 ? -16.503 -2.718 11.152 1.00 95.69 170 GLY A C 1
ATOM 1207 O O . GLY A 1 170 ? -16.249 -1.871 12.010 1.00 95.69 170 GLY A O 1
ATOM 1208 N N . TYR A 1 171 ? -16.567 -2.441 9.858 1.00 97.06 171 TYR A N 1
ATOM 1209 C CA . TYR A 1 171 ? -16.324 -1.129 9.284 1.00 97.06 171 TYR A CA 1
ATOM 1210 C C . TYR A 1 171 ? -17.385 -0.814 8.242 1.00 97.06 171 TYR A C 1
ATOM 1212 O O . TYR A 1 171 ? -17.662 -1.627 7.361 1.00 97.06 171 TYR A O 1
ATOM 1220 N N . GLU A 1 172 ? -17.939 0.387 8.330 1.00 97.19 172 GLU A N 1
ATOM 1221 C CA . GLU A 1 172 ? -18.715 0.992 7.261 1.00 97.19 172 GLU A CA 1
ATOM 1222 C C . GLU A 1 172 ? -17.731 1.666 6.303 1.00 97.19 172 GLU A C 1
ATOM 1224 O O . GLU A 1 172 ? -16.958 2.543 6.700 1.00 97.19 172 GLU A O 1
ATOM 1229 N N . VAL A 1 173 ? -17.717 1.225 5.050 1.00 97.88 173 VAL A N 1
ATOM 1230 C CA . VAL A 1 173 ? -16.758 1.662 4.038 1.00 97.88 173 VAL A CA 1
ATOM 1231 C C . VAL A 1 173 ? -17.525 2.271 2.879 1.00 97.88 173 VAL A C 1
ATOM 1233 O O . VAL A 1 173 ? -18.352 1.614 2.256 1.00 97.88 173 VAL A O 1
ATOM 1236 N N . THR A 1 174 ? -17.240 3.535 2.580 1.00 97.38 174 THR A N 1
ATOM 1237 C CA . THR A 1 174 ? -17.749 4.204 1.383 1.00 97.38 174 THR A CA 1
ATOM 1238 C C . THR A 1 174 ? -16.717 4.073 0.276 1.00 97.38 174 THR A C 1
ATOM 1240 O O . THR A 1 174 ? -15.570 4.500 0.443 1.00 97.38 174 THR A O 1
ATOM 1243 N N . VAL A 1 175 ? -17.120 3.501 -0.851 1.00 97.44 175 VAL A N 1
ATOM 1244 C CA . VAL A 1 175 ? -16.277 3.294 -2.026 1.00 97.44 175 VAL A CA 1
ATOM 1245 C C . VAL A 1 175 ? -16.827 4.036 -3.239 1.00 97.44 175 VAL A C 1
ATOM 1247 O O . VAL A 1 175 ? -18.029 4.258 -3.346 1.00 97.44 175 VAL A O 1
ATOM 1250 N N . ASN A 1 176 ? -15.938 4.411 -4.153 1.00 96.12 176 ASN A N 1
ATOM 1251 C CA . ASN A 1 176 ? -16.265 4.889 -5.486 1.00 96.12 176 ASN A CA 1
ATOM 1252 C C . ASN A 1 176 ? -16.084 3.734 -6.479 1.00 96.12 176 ASN A C 1
ATOM 1254 O O . ASN A 1 176 ? -14.968 3.229 -6.642 1.00 96.12 176 ASN A O 1
ATOM 1258 N N . VAL A 1 177 ? -17.172 3.339 -7.133 1.00 93.06 177 VAL A N 1
ATOM 1259 C CA . VAL A 1 177 ? -17.188 2.390 -8.249 1.00 93.06 177 VAL A CA 1
ATOM 1260 C C . VAL A 1 177 ? -17.662 3.151 -9.479 1.00 93.06 177 VAL A C 1
ATOM 1262 O O . VAL A 1 177 ? -18.812 3.574 -9.525 1.00 93.06 177 VAL A O 1
ATOM 1265 N N . GLU A 1 178 ? -16.774 3.365 -10.452 1.00 87.12 178 GLU A N 1
ATOM 1266 C CA . GLU A 1 178 ? -17.108 4.005 -11.740 1.00 87.12 178 GLU A CA 1
ATOM 1267 C C . GLU A 1 178 ? -17.831 5.366 -11.610 1.00 87.12 178 GLU A C 1
ATOM 1269 O O . GLU A 1 178 ? -18.696 5.721 -12.405 1.00 87.12 178 GLU A O 1
ATOM 1274 N N . GLY A 1 179 ? -17.488 6.154 -10.587 1.00 89.06 179 GLY A N 1
ATOM 1275 C CA . GLY A 1 179 ? -18.099 7.457 -10.306 1.00 89.06 179 GLY A CA 1
ATOM 1276 C C . GLY A 1 179 ? -19.304 7.405 -9.363 1.00 89.06 179 GLY A C 1
ATOM 1277 O O . GLY A 1 179 ? -19.773 8.455 -8.927 1.00 89.06 179 GLY A O 1
ATOM 1278 N N . GLN A 1 180 ? -19.789 6.216 -8.997 1.00 92.31 180 GLN A N 1
ATOM 1279 C CA . GLN A 1 180 ? -20.882 6.041 -8.044 1.00 92.31 180 GLN A CA 1
ATOM 1280 C C . GLN A 1 180 ? -20.366 5.732 -6.642 1.00 92.31 180 GLN A C 1
ATOM 1282 O O . GLN A 1 180 ? -19.529 4.853 -6.438 1.00 92.31 180 GLN A O 1
ATOM 1287 N N . HIS A 1 181 ? -20.899 6.447 -5.652 1.00 95.75 181 HIS A N 1
ATOM 1288 C CA . HIS A 1 181 ? -20.565 6.219 -4.251 1.00 95.75 181 HIS A CA 1
ATOM 1289 C C . HIS A 1 181 ? -21.487 5.154 -3.658 1.00 95.75 181 HIS A C 1
ATOM 1291 O O . HIS A 1 181 ? -22.708 5.296 -3.705 1.00 95.75 181 HIS A O 1
ATOM 1297 N N . GLN A 1 182 ? -20.906 4.108 -3.077 1.00 94.69 182 GLN A N 1
ATOM 1298 C CA . GLN A 1 182 ? -21.640 3.036 -2.410 1.00 94.69 182 GLN A CA 1
ATOM 1299 C C . GLN A 1 182 ? -21.069 2.785 -1.019 1.00 94.69 182 GLN A C 1
ATOM 1301 O O . GLN A 1 182 ? -19.852 2.800 -0.829 1.00 94.69 182 GLN A O 1
ATOM 1306 N N . THR A 1 183 ? -21.948 2.531 -0.053 1.00 96.38 183 THR A N 1
ATOM 1307 C CA . THR A 1 183 ? -21.566 2.200 1.321 1.00 96.38 183 THR A CA 1
ATOM 1308 C C . THR A 1 183 ? -21.782 0.715 1.564 1.00 96.38 183 THR A C 1
ATOM 1310 O O . THR A 1 183 ? -22.871 0.193 1.342 1.00 96.38 183 THR A O 1
ATOM 1313 N N . ILE A 1 184 ? -20.734 0.040 2.023 1.00 96.06 184 ILE A N 1
ATOM 1314 C CA . ILE A 1 184 ? -20.702 -1.398 2.286 1.00 96.06 184 ILE A CA 1
ATOM 1315 C C . ILE A 1 184 ? -20.148 -1.672 3.683 1.00 96.06 184 ILE A C 1
ATOM 1317 O O . ILE A 1 184 ? -19.443 -0.846 4.263 1.00 96.06 184 ILE A O 1
ATOM 1321 N N . THR A 1 185 ? -20.427 -2.857 4.216 1.00 96.44 185 THR A N 1
ATOM 1322 C CA . THR A 1 185 ? -19.849 -3.324 5.480 1.00 96.44 185 THR A CA 1
ATOM 1323 C C . THR A 1 185 ? -18.712 -4.308 5.231 1.00 96.44 185 THR A C 1
ATOM 1325 O O . THR A 1 185 ? -18.849 -5.231 4.427 1.00 96.44 185 THR A O 1
ATOM 1328 N N . ALA A 1 186 ? -17.610 -4.155 5.960 1.00 96.31 186 ALA A N 1
ATOM 1329 C CA . ALA A 1 186 ? -16.476 -5.074 5.945 1.00 96.31 186 ALA A CA 1
ATOM 1330 C C . ALA A 1 186 ? -16.114 -5.521 7.370 1.00 96.31 186 ALA A C 1
ATOM 1332 O O . ALA A 1 186 ? -16.232 -4.752 8.322 1.00 96.31 186 ALA A O 1
ATOM 1333 N N . SER A 1 187 ? -15.633 -6.756 7.524 1.00 94.50 187 SER A N 1
ATOM 1334 C CA . SER A 1 187 ? -15.177 -7.297 8.817 1.00 94.50 187 SER A CA 1
ATOM 1335 C C . SER A 1 187 ? -13.775 -6.823 9.221 1.00 94.50 187 SER A C 1
ATOM 1337 O O . SER A 1 187 ? -13.333 -7.056 10.342 1.00 94.50 187 SER A O 1
ATOM 1339 N N . TYR A 1 188 ? -13.066 -6.148 8.316 1.00 95.06 188 TYR A N 1
ATOM 1340 C CA . TYR A 1 188 ? -11.732 -5.595 8.529 1.00 95.06 188 TYR A CA 1
ATOM 1341 C C . TYR A 1 188 ? -11.654 -4.181 7.959 1.00 95.06 188 TYR A C 1
ATOM 1343 O O . TYR A 1 188 ? -12.499 -3.793 7.158 1.00 95.06 188 TYR A O 1
ATOM 1351 N N . LEU A 1 189 ? -10.629 -3.422 8.351 1.00 95.38 189 LEU A N 1
ATOM 1352 C CA . LEU A 1 189 ? -10.361 -2.092 7.807 1.00 95.38 189 LEU A CA 1
ATOM 1353 C C . LEU A 1 189 ? -9.606 -2.216 6.474 1.00 95.38 189 LEU A C 1
ATOM 1355 O O . LEU A 1 189 ? -8.405 -2.524 6.491 1.00 95.38 189 LEU A O 1
ATOM 1359 N N . PRO A 1 190 ? -10.243 -1.976 5.316 1.00 94.56 190 PRO A N 1
ATOM 1360 C CA . PRO A 1 190 ? -9.538 -2.057 4.052 1.00 94.56 190 PRO A CA 1
ATOM 1361 C C . PRO A 1 190 ? -8.656 -0.817 3.862 1.00 94.56 190 PRO A C 1
ATOM 1363 O O . PRO A 1 190 ? -9.086 0.315 4.054 1.00 94.56 190 PRO A O 1
ATOM 1366 N N . LYS A 1 191 ? -7.391 -1.040 3.490 1.00 93.19 191 LYS A N 1
ATOM 1367 C CA . LYS A 1 191 ? -6.398 0.028 3.243 1.00 93.19 191 LYS A CA 1
ATOM 1368 C C . LYS A 1 191 ? -6.100 0.255 1.762 1.00 93.19 191 LYS A C 1
ATOM 1370 O O . LYS A 1 191 ? -5.276 1.090 1.414 1.00 93.19 191 LYS A O 1
ATOM 1375 N N . GLN A 1 192 ? -6.701 -0.549 0.896 1.00 93.12 192 GLN A N 1
ATOM 1376 C CA . GLN A 1 192 ? -6.462 -0.553 -0.542 1.00 93.12 192 GLN A CA 1
ATOM 1377 C C . GLN A 1 192 ? -7.787 -0.778 -1.267 1.00 93.12 192 GLN A C 1
ATOM 1379 O O . GLN A 1 192 ? -8.638 -1.463 -0.694 1.00 93.12 192 GLN A O 1
ATOM 1384 N N . PRO A 1 193 ? -7.922 -0.320 -2.526 1.00 94.25 193 PRO A N 1
ATOM 1385 C CA . PRO A 1 193 ? -9.116 -0.542 -3.335 1.00 94.25 193 PRO A CA 1
ATOM 1386 C C . PRO A 1 193 ? -9.590 -1.999 -3.313 1.00 94.25 193 PRO A C 1
ATOM 1388 O O . PRO A 1 193 ? -8.767 -2.927 -3.290 1.00 94.25 193 PRO A O 1
ATOM 1391 N N . LEU A 1 194 ? -10.905 -2.195 -3.282 1.00 95.44 194 LEU A N 1
ATOM 1392 C CA . LEU A 1 194 ? -11.534 -3.514 -3.215 1.00 95.44 194 LEU A CA 1
ATOM 1393 C C . LEU A 1 194 ? -11.888 -4.004 -4.624 1.00 95.44 194 LEU A C 1
ATOM 1395 O O . LEU A 1 194 ? -12.338 -3.203 -5.435 1.00 95.44 194 LEU A O 1
ATOM 1399 N N . PRO A 1 195 ? -11.692 -5.291 -4.946 1.00 94.94 195 PRO A N 1
ATOM 1400 C CA . PRO A 1 195 ? -12.081 -5.816 -6.243 1.00 94.94 195 PRO A CA 1
ATOM 1401 C C . PRO A 1 195 ? -13.604 -5.888 -6.374 1.00 94.94 195 PRO A C 1
ATOM 1403 O O . PRO A 1 195 ? -14.305 -6.292 -5.445 1.00 94.94 195 PRO A O 1
ATOM 1406 N N . VAL A 1 196 ? -14.083 -5.528 -7.557 1.00 94.00 196 VAL A N 1
ATOM 1407 C CA . VAL A 1 196 ? -15.467 -5.651 -8.002 1.00 94.00 196 VAL A CA 1
ATOM 1408 C C . VAL A 1 196 ? -15.517 -6.766 -9.035 1.00 94.00 196 VAL A C 1
ATOM 1410 O O . VAL A 1 196 ? -14.842 -6.706 -10.063 1.00 94.00 196 VAL A O 1
ATOM 1413 N N . VAL A 1 197 ? -16.298 -7.803 -8.754 1.00 91.56 197 VAL A N 1
ATOM 1414 C CA . VAL A 1 197 ? -16.448 -8.970 -9.628 1.00 91.56 197 VAL A CA 1
ATOM 1415 C C . VAL A 1 197 ? -17.923 -9.113 -9.957 1.00 91.56 197 VAL A C 1
ATOM 1417 O O . VAL A 1 197 ? -18.740 -9.239 -9.053 1.00 91.56 197 VAL A O 1
ATOM 1420 N N . ASN A 1 198 ? -18.275 -9.073 -11.246 1.00 89.00 198 ASN A N 1
ATOM 1421 C CA . ASN A 1 198 ? -19.668 -9.153 -11.712 1.00 89.00 198 ASN A CA 1
ATOM 1422 C C . ASN A 1 198 ? -20.606 -8.127 -11.034 1.00 89.00 198 ASN A C 1
ATOM 1424 O O . ASN A 1 198 ? -21.762 -8.429 -10.754 1.00 89.00 198 ASN A O 1
ATOM 1428 N N . GLY A 1 199 ? -20.096 -6.926 -10.740 1.00 88.31 199 GLY A N 1
ATOM 1429 C CA . GLY A 1 199 ? -20.843 -5.858 -10.062 1.00 88.31 199 GLY A CA 1
ATOM 1430 C C . GLY A 1 199 ? -20.899 -5.965 -8.533 1.00 88.31 199 GLY A C 1
ATOM 1431 O O . GLY A 1 199 ? -21.398 -5.048 -7.888 1.00 88.31 199 GLY A O 1
ATOM 1432 N N . GLU A 1 200 ? -20.360 -7.029 -7.932 1.00 93.06 200 GLU A N 1
ATOM 1433 C CA . GLU A 1 200 ? -20.299 -7.199 -6.479 1.00 93.06 200 GLU A CA 1
ATOM 1434 C C . GLU A 1 200 ? -18.947 -6.731 -5.926 1.00 93.06 200 GLU A C 1
ATOM 1436 O O . GLU A 1 200 ? -17.889 -7.162 -6.392 1.00 93.06 200 GLU A O 1
ATOM 1441 N N . ILE A 1 201 ? -18.973 -5.872 -4.903 1.00 95.44 201 ILE A N 1
ATOM 1442 C CA . ILE A 1 201 ? -17.766 -5.455 -4.182 1.00 95.44 201 ILE A CA 1
ATOM 1443 C C . ILE A 1 201 ? -17.379 -6.561 -3.199 1.00 95.44 201 ILE A C 1
ATOM 1445 O O . ILE A 1 201 ? -18.090 -6.829 -2.231 1.00 95.44 201 ILE A O 1
ATOM 1449 N N . ILE A 1 202 ? -16.222 -7.181 -3.410 1.00 96.06 202 ILE A N 1
ATOM 1450 C CA . ILE A 1 202 ? -15.772 -8.291 -2.571 1.00 96.06 202 ILE A CA 1
ATOM 1451 C C . ILE A 1 202 ? -15.131 -7.749 -1.288 1.00 96.06 202 ILE A C 1
ATOM 1453 O O . ILE A 1 202 ? -14.102 -7.073 -1.330 1.00 96.06 202 ILE A O 1
ATOM 1457 N N . THR A 1 203 ? -15.722 -8.084 -0.137 1.00 95.25 203 THR A N 1
ATOM 1458 C CA . THR A 1 203 ? -15.276 -7.641 1.201 1.00 95.25 203 THR A CA 1
ATOM 1459 C C . THR A 1 203 ? -14.712 -8.760 2.074 1.00 95.25 203 THR A C 1
ATOM 1461 O O . THR A 1 203 ? -14.228 -8.499 3.172 1.00 95.25 203 THR A O 1
ATOM 1464 N N . ASP A 1 204 ? -14.733 -10.009 1.609 1.00 94.88 204 ASP A N 1
ATOM 1465 C CA . ASP A 1 204 ? -14.082 -11.123 2.300 1.00 94.88 204 ASP A CA 1
ATOM 1466 C C . ASP A 1 204 ? -12.563 -11.046 2.100 1.00 94.88 204 ASP A C 1
ATOM 1468 O O . ASP A 1 204 ? -12.071 -11.122 0.973 1.00 94.88 204 ASP A O 1
ATOM 1472 N N . ILE A 1 205 ? -11.805 -10.923 3.192 1.00 94.12 205 ILE A N 1
ATOM 1473 C CA . ILE A 1 205 ? -10.353 -10.709 3.137 1.00 94.12 205 ILE A CA 1
ATOM 1474 C C . ILE A 1 205 ? -9.598 -11.825 2.397 1.00 94.12 205 ILE A C 1
ATOM 1476 O O . ILE A 1 205 ? -8.614 -11.551 1.704 1.00 94.12 205 ILE A O 1
ATOM 1480 N N . ASN A 1 206 ? -10.059 -13.074 2.497 1.00 95.00 206 ASN A N 1
ATOM 1481 C CA . ASN A 1 206 ? -9.414 -14.211 1.848 1.00 95.00 206 ASN A CA 1
ATOM 1482 C C . ASN A 1 206 ? -9.695 -14.196 0.346 1.00 95.00 206 ASN A C 1
ATOM 1484 O O . ASN A 1 206 ? -8.770 -14.370 -0.452 1.00 95.00 206 ASN A O 1
ATOM 1488 N N . LYS A 1 207 ? -10.942 -13.906 -0.050 1.00 94.94 207 LYS A N 1
ATOM 1489 C CA . LYS A 1 207 ? -11.303 -13.736 -1.466 1.00 94.94 207 LYS A CA 1
ATOM 1490 C C . LYS A 1 207 ? -10.582 -12.542 -2.086 1.00 94.94 207 LYS A C 1
ATOM 1492 O O . LYS A 1 207 ? -10.011 -12.678 -3.164 1.00 94.94 207 LYS A O 1
ATOM 1497 N N . VAL A 1 208 ? -10.532 -11.401 -1.393 1.00 94.56 208 VAL A N 1
ATOM 1498 C CA . VAL A 1 208 ? -9.797 -10.208 -1.845 1.00 94.56 208 VAL A CA 1
ATOM 1499 C C . VAL A 1 208 ? -8.327 -10.540 -2.084 1.00 94.56 208 VAL A C 1
ATOM 1501 O O . VAL A 1 208 ? -7.783 -10.180 -3.128 1.00 94.56 208 VAL A O 1
ATOM 1504 N N . LYS A 1 209 ? -7.682 -11.252 -1.152 1.00 93.62 209 LYS A N 1
ATOM 1505 C CA . LYS A 1 209 ? -6.278 -11.655 -1.291 1.00 93.62 209 LYS A CA 1
ATOM 1506 C C . LYS A 1 209 ? -6.066 -12.573 -2.497 1.00 93.62 209 LYS A C 1
ATOM 1508 O O . LYS A 1 209 ? -5.124 -12.353 -3.252 1.00 93.62 209 LYS A O 1
ATOM 1513 N N . ALA A 1 210 ? -6.942 -13.558 -2.696 1.00 93.94 210 ALA A N 1
ATOM 1514 C CA . ALA A 1 210 ? -6.864 -14.479 -3.829 1.00 93.94 210 ALA A CA 1
ATOM 1515 C C . ALA A 1 210 ? -7.056 -13.766 -5.179 1.00 93.94 210 ALA A C 1
ATOM 1517 O O . ALA A 1 210 ? -6.294 -14.004 -6.112 1.00 93.94 210 ALA A O 1
ATOM 1518 N N . ILE A 1 211 ? -8.030 -12.854 -5.273 1.00 92.50 211 ILE A N 1
ATOM 1519 C CA . ILE A 1 211 ? -8.289 -12.082 -6.496 1.00 92.50 211 ILE A CA 1
ATOM 1520 C C . ILE A 1 211 ? -7.100 -11.174 -6.814 1.00 92.50 211 ILE A C 1
ATOM 1522 O O . ILE A 1 211 ? -6.607 -11.181 -7.938 1.00 92.50 211 ILE A O 1
ATOM 1526 N N . LYS A 1 212 ? -6.597 -10.426 -5.824 1.00 90.12 212 LYS A N 1
ATOM 1527 C CA . LYS A 1 212 ? -5.463 -9.513 -6.024 1.00 90.12 212 LYS A CA 1
ATOM 1528 C C . LYS A 1 212 ? -4.176 -10.235 -6.407 1.00 90.12 212 LYS A C 1
ATOM 1530 O O . LYS A 1 212 ? -3.417 -9.704 -7.206 1.00 90.12 212 LYS A O 1
ATOM 1535 N N . ALA A 1 213 ? -3.931 -11.429 -5.866 1.00 91.38 213 ALA A N 1
ATOM 1536 C CA . ALA A 1 213 ? -2.744 -12.215 -6.202 1.00 91.38 213 ALA A CA 1
ATOM 1537 C C . ALA A 1 213 ? -2.717 -12.665 -7.673 1.00 91.38 213 ALA A C 1
ATOM 1539 O O . ALA A 1 213 ? -1.639 -12.825 -8.235 1.00 91.38 213 ALA A O 1
ATOM 1540 N N . ASN A 1 214 ? -3.890 -12.841 -8.285 1.00 89.56 214 ASN A N 1
ATOM 1541 C CA . ASN A 1 214 ? -4.038 -13.274 -9.675 1.00 89.56 214 ASN A CA 1
ATOM 1542 C C . ASN A 1 214 ? -4.383 -12.123 -10.632 1.00 89.56 214 ASN A C 1
ATOM 1544 O O . ASN A 1 214 ? -4.651 -12.363 -11.809 1.00 89.56 214 ASN A O 1
ATOM 1548 N N . MET A 1 215 ? -4.423 -10.881 -10.144 1.00 87.06 215 MET A N 1
ATOM 1549 C CA . MET A 1 215 ? -4.721 -9.727 -10.982 1.00 87.06 215 MET A CA 1
ATOM 1550 C C . MET A 1 215 ? -3.510 -9.438 -11.883 1.00 87.06 215 MET A C 1
ATOM 1552 O O . MET A 1 215 ? -2.392 -9.335 -11.369 1.00 87.06 215 MET A O 1
ATOM 1556 N N . PRO A 1 216 ? -3.695 -9.312 -13.211 1.00 85.69 216 PRO A N 1
ATOM 1557 C CA . PRO A 1 216 ? -2.603 -8.926 -14.092 1.00 85.69 216 PRO A CA 1
ATOM 1558 C C . PRO A 1 216 ? -2.084 -7.537 -13.691 1.00 85.69 216 PRO A C 1
ATOM 1560 O O . PRO A 1 216 ? -2.874 -6.694 -13.251 1.00 85.69 216 PRO A O 1
ATOM 1563 N N . PRO A 1 217 ? -0.772 -7.277 -13.824 1.00 84.56 217 PRO A N 1
ATOM 1564 C CA . PRO A 1 217 ? -0.236 -5.952 -13.553 1.00 84.56 217 PRO A CA 1
ATOM 1565 C C . PRO A 1 217 ? -0.892 -4.919 -14.486 1.00 84.56 217 PRO A C 1
ATOM 1567 O O . PRO A 1 217 ? -1.199 -5.248 -15.637 1.00 84.56 217 PRO A O 1
ATOM 1570 N N . PRO A 1 218 ? -1.114 -3.678 -14.017 1.00 86.06 218 PRO A N 1
ATOM 1571 C CA . PRO A 1 218 ? -1.629 -2.624 -14.875 1.00 86.06 218 PRO A CA 1
ATOM 1572 C C . PRO A 1 218 ? -0.630 -2.351 -16.001 1.00 86.06 218 PRO A C 1
ATOM 1574 O O . PRO A 1 218 ? 0.573 -2.229 -15.768 1.00 86.06 218 PRO A O 1
ATOM 1577 N N . MET A 1 219 ? -1.147 -2.249 -17.219 1.00 90.06 219 MET A N 1
ATOM 1578 C CA . MET A 1 219 ? -0.386 -1.843 -18.393 1.00 90.06 219 MET A CA 1
ATOM 1579 C C . MET A 1 219 ? -0.888 -0.476 -18.848 1.00 90.06 219 MET A C 1
ATOM 1581 O O . MET A 1 219 ? -2.030 -0.105 -18.583 1.00 90.06 219 MET A O 1
ATOM 1585 N N . TYR A 1 220 ? -0.033 0.268 -19.532 1.00 93.81 220 TYR A N 1
ATOM 1586 C CA . TYR A 1 220 ? -0.326 1.605 -20.025 1.00 93.81 220 TYR A CA 1
ATOM 1587 C C . TYR A 1 220 ? 0.009 1.672 -21.501 1.00 93.81 220 TYR A C 1
ATOM 1589 O O . TYR A 1 220 ? 1.118 1.304 -21.890 1.00 93.81 220 TYR A O 1
ATOM 1597 N N . GLU A 1 221 ? -0.930 2.146 -22.307 1.00 94.62 221 GLU A N 1
ATOM 1598 C CA . GLU A 1 221 ? -0.645 2.569 -23.668 1.00 94.62 221 GLU A CA 1
ATOM 1599 C C . GLU A 1 221 ? 0.012 3.941 -23.613 1.00 94.62 221 GLU A C 1
ATOM 1601 O O . GLU A 1 221 ? -0.475 4.854 -22.942 1.00 94.62 221 GLU A O 1
ATOM 1606 N N . VAL A 1 222 ? 1.151 4.080 -24.279 1.00 96.75 222 VAL A N 1
ATOM 1607 C CA . VAL A 1 222 ? 1.871 5.346 -24.344 1.00 96.75 222 VAL A CA 1
ATOM 1608 C C . VAL A 1 222 ? 2.079 5.752 -25.785 1.00 96.75 222 VAL A C 1
ATOM 1610 O O . VAL A 1 222 ? 2.567 4.966 -26.597 1.00 96.75 222 VAL A O 1
ATOM 1613 N N . THR A 1 223 ? 1.761 7.005 -26.075 1.00 97.06 223 THR A N 1
ATOM 1614 C CA . THR A 1 223 ? 2.148 7.665 -27.318 1.00 97.06 223 THR A CA 1
ATOM 1615 C C . THR A 1 223 ? 3.410 8.465 -27.045 1.00 97.06 223 THR A C 1
ATOM 1617 O O . THR A 1 223 ? 3.523 9.144 -26.020 1.00 97.06 223 THR A O 1
ATOM 1620 N N . TYR A 1 224 ? 4.377 8.379 -27.950 1.00 96.75 224 TYR A N 1
ATOM 1621 C CA . TYR A 1 224 ? 5.643 9.091 -27.843 1.00 96.75 224 TYR A CA 1
ATOM 1622 C C . TYR A 1 224 ? 6.018 9.757 -29.163 1.00 96.75 224 TYR A C 1
ATOM 1624 O O . TYR A 1 224 ? 5.663 9.268 -30.234 1.00 96.75 224 TYR A O 1
ATOM 1632 N N . SER A 1 225 ? 6.758 10.860 -29.094 1.00 97.12 225 SER A N 1
ATOM 1633 C CA . SER A 1 225 ? 7.354 11.529 -30.248 1.00 97.12 225 SER A CA 1
ATOM 1634 C C . SER A 1 225 ? 8.843 11.220 -30.344 1.00 97.12 225 SER A C 1
ATOM 1636 O O . SER A 1 225 ? 9.581 11.387 -29.374 1.00 97.12 225 SER A O 1
ATOM 1638 N N . LEU A 1 226 ? 9.290 10.812 -31.527 1.00 93.81 226 LEU A N 1
ATOM 1639 C CA . LEU A 1 226 ? 10.690 10.635 -31.893 1.00 93.81 226 LEU A CA 1
ATOM 1640 C C . LEU A 1 226 ? 10.994 11.576 -33.065 1.00 93.81 226 LEU A C 1
ATOM 1642 O O . LEU A 1 226 ? 10.698 11.260 -34.222 1.00 93.81 226 LEU A O 1
ATOM 1646 N N . GLY A 1 227 ? 11.524 12.762 -32.756 1.00 88.81 227 GLY A N 1
ATOM 1647 C CA . GLY A 1 227 ? 11.548 13.876 -33.709 1.00 88.81 227 GLY A CA 1
ATOM 1648 C C . GLY A 1 227 ? 10.125 14.217 -34.164 1.00 88.81 227 GLY A C 1
ATOM 1649 O O . GLY A 1 227 ? 9.232 14.372 -33.336 1.00 88.81 227 GLY A O 1
ATOM 1650 N N . ASP A 1 228 ? 9.895 14.246 -35.477 1.00 90.81 228 ASP A N 1
ATOM 1651 C CA . ASP A 1 228 ? 8.583 14.569 -36.064 1.00 90.81 228 ASP A CA 1
ATOM 1652 C C . ASP A 1 228 ? 7.616 13.372 -36.155 1.00 90.81 228 ASP A C 1
ATOM 1654 O O . ASP A 1 228 ? 6.501 13.502 -36.665 1.00 90.81 228 ASP A O 1
ATOM 1658 N N . LYS A 1 229 ? 8.029 12.174 -35.720 1.00 93.50 229 LYS A N 1
ATOM 1659 C CA . LYS A 1 229 ? 7.214 10.955 -35.824 1.00 93.50 229 LYS A CA 1
ATOM 1660 C C . LYS A 1 229 ? 6.580 10.603 -34.489 1.00 93.50 229 LYS A C 1
ATOM 1662 O O . LYS A 1 229 ? 7.258 10.601 -33.467 1.00 93.50 229 LYS A O 1
ATOM 1667 N N . LEU A 1 230 ? 5.309 10.214 -34.521 1.00 95.69 230 LEU A N 1
ATOM 1668 C CA . LEU A 1 230 ? 4.640 9.596 -33.379 1.00 95.69 230 LEU A CA 1
ATOM 1669 C C . LEU A 1 230 ? 4.768 8.072 -33.444 1.00 95.69 230 LEU A C 1
ATOM 1671 O O . LEU A 1 230 ? 4.688 7.476 -34.519 1.00 95.69 230 LEU A O 1
ATOM 1675 N N . GLY A 1 231 ? 4.956 7.454 -32.286 1.00 94.88 231 GLY A N 1
ATOM 1676 C CA . GLY A 1 231 ? 4.920 6.013 -32.084 1.00 94.88 231 GLY A CA 1
ATOM 1677 C C . GLY A 1 231 ? 4.063 5.655 -30.876 1.00 94.88 231 GLY A C 1
ATOM 1678 O O . GLY A 1 231 ? 3.710 6.520 -30.074 1.00 94.88 231 GLY A O 1
ATOM 1679 N N . MET A 1 232 ? 3.724 4.373 -30.762 1.00 94.81 232 MET A N 1
ATOM 1680 C CA . MET A 1 232 ? 2.949 3.833 -29.648 1.00 94.81 232 MET A CA 1
ATOM 1681 C C . MET A 1 232 ? 3.685 2.647 -29.033 1.00 94.81 232 MET A C 1
ATOM 1683 O O . MET A 1 232 ? 4.371 1.900 -29.731 1.00 94.81 232 MET A O 1
ATOM 1687 N N . SER A 1 233 ? 3.572 2.491 -27.720 1.00 94.50 233 SER A N 1
ATOM 1688 C CA . SER A 1 233 ? 4.146 1.371 -26.978 1.00 94.50 233 SER A CA 1
ATOM 1689 C C . SER A 1 233 ? 3.268 1.025 -25.780 1.00 94.50 233 SER A C 1
ATOM 1691 O O . SER A 1 233 ? 2.376 1.785 -25.408 1.00 94.50 233 SER A O 1
ATOM 1693 N N . THR A 1 234 ? 3.529 -0.119 -25.156 1.00 93.25 234 THR A N 1
ATOM 1694 C CA . THR A 1 234 ? 2.855 -0.529 -23.925 1.00 93.25 234 THR A CA 1
ATOM 1695 C C . THR A 1 234 ? 3.871 -0.681 -22.804 1.00 93.25 234 THR A C 1
ATOM 1697 O O . THR A 1 234 ? 4.858 -1.401 -22.947 1.00 93.25 234 THR A O 1
ATOM 1700 N N . LEU A 1 235 ? 3.632 -0.020 -21.673 1.00 92.81 235 LEU A N 1
ATOM 1701 C CA . LEU A 1 235 ? 4.534 -0.006 -20.522 1.00 92.81 235 LEU A CA 1
ATOM 1702 C C . LEU A 1 235 ? 3.842 -0.539 -19.266 1.00 92.81 235 LEU A C 1
ATOM 1704 O O . LEU A 1 235 ? 2.661 -0.302 -19.046 1.00 92.81 235 LEU A O 1
ATOM 1708 N N . ALA A 1 236 ? 4.596 -1.220 -18.400 1.00 90.56 236 ALA A N 1
ATOM 1709 C CA . ALA A 1 236 ? 4.092 -1.731 -17.117 1.00 90.56 236 ALA A CA 1
ATOM 1710 C C . ALA A 1 236 ? 3.981 -0.651 -16.022 1.00 90.56 236 ALA A C 1
ATOM 1712 O O . ALA A 1 236 ? 3.426 -0.878 -14.950 1.00 90.56 236 ALA A O 1
ATOM 1713 N N . LYS A 1 237 ? 4.555 0.530 -16.261 1.00 91.94 237 LYS A N 1
ATOM 1714 C CA . LYS A 1 237 ? 4.512 1.668 -15.346 1.00 91.94 237 LYS A CA 1
ATOM 1715 C C . LYS A 1 237 ? 4.176 2.912 -16.148 1.00 91.94 237 LYS A C 1
ATOM 1717 O O . LYS A 1 237 ? 4.789 3.126 -17.189 1.00 91.94 237 LYS A O 1
ATOM 1722 N N . ALA A 1 238 ? 3.247 3.719 -15.644 1.00 93.12 238 ALA A N 1
ATOM 1723 C CA . ALA A 1 238 ? 2.899 4.998 -16.247 1.00 93.12 238 ALA A CA 1
ATOM 1724 C C . ALA A 1 238 ? 4.087 5.972 -16.144 1.00 93.12 238 ALA A C 1
ATOM 1726 O O . ALA A 1 238 ? 4.489 6.300 -15.021 1.00 93.12 238 ALA A O 1
ATOM 1727 N N . PRO A 1 239 ? 4.672 6.417 -17.269 1.00 93.62 239 PRO A N 1
ATOM 1728 C CA . PRO A 1 239 ? 5.591 7.548 -17.266 1.00 93.62 239 PRO A CA 1
ATOM 1729 C C . PRO A 1 239 ? 4.816 8.869 -17.144 1.00 93.62 239 PRO A C 1
ATOM 1731 O O . PRO A 1 239 ? 3.607 8.918 -17.364 1.00 93.62 239 PRO A O 1
ATOM 1734 N N . GLU A 1 240 ? 5.509 9.957 -16.815 1.00 95.31 240 GLU A N 1
ATOM 1735 C CA . GLU A 1 240 ? 4.922 11.298 -16.875 1.00 95.31 240 GLU A CA 1
ATOM 1736 C C . GLU A 1 240 ? 4.958 11.817 -18.319 1.00 95.31 240 GLU A C 1
ATOM 1738 O O . GLU A 1 240 ? 5.923 11.581 -19.054 1.00 95.31 240 GLU A O 1
ATOM 1743 N N . VAL A 1 241 ? 3.921 12.542 -18.742 1.00 96.38 241 VAL A N 1
ATOM 1744 C CA . VAL A 1 241 ? 3.933 13.232 -20.041 1.00 96.38 241 VAL A CA 1
ATOM 1745 C C . VAL A 1 241 ? 5.075 14.253 -20.054 1.00 96.38 241 VAL A C 1
ATOM 1747 O O . VAL A 1 241 ? 5.275 14.982 -19.088 1.00 96.38 241 VAL A O 1
ATOM 1750 N N . GLY A 1 242 ? 5.838 14.284 -21.144 1.00 94.56 242 GLY A N 1
ATOM 1751 C CA . GLY A 1 242 ? 7.063 15.068 -21.287 1.00 94.56 242 GLY A CA 1
ATOM 1752 C C . GLY A 1 242 ? 8.337 14.329 -20.871 1.00 94.56 242 GLY A C 1
ATOM 1753 O O . GLY A 1 242 ? 9.425 14.839 -21.120 1.00 94.56 242 GLY A O 1
ATOM 1754 N N . THR A 1 243 ? 8.240 13.128 -20.284 1.00 96.19 243 THR A N 1
ATOM 1755 C CA . THR A 1 243 ? 9.426 12.318 -19.959 1.00 96.19 243 THR A CA 1
ATOM 1756 C C . THR A 1 243 ? 10.164 11.934 -21.238 1.00 96.19 243 THR A C 1
ATOM 1758 O O . THR A 1 243 ? 9.564 11.368 -22.153 1.00 96.19 243 THR A O 1
ATOM 1761 N N . GLU A 1 244 ? 11.471 12.184 -21.279 1.00 95.06 244 GLU A N 1
ATOM 1762 C CA . GLU A 1 244 ? 12.358 11.682 -22.326 1.00 95.06 244 GLU A CA 1
ATOM 1763 C C . GLU A 1 244 ? 12.890 10.303 -21.944 1.00 95.06 244 GLU A C 1
ATOM 1765 O O . GLU A 1 244 ? 13.502 10.115 -20.890 1.00 95.06 244 GLU A O 1
ATOM 1770 N N . ILE A 1 245 ? 12.639 9.319 -22.802 1.00 95.06 245 ILE A N 1
ATOM 1771 C CA . ILE A 1 245 ? 13.024 7.929 -22.580 1.00 95.06 245 ILE A CA 1
ATOM 1772 C C . ILE A 1 245 ? 13.982 7.500 -23.693 1.00 95.06 245 ILE A C 1
ATOM 1774 O O . ILE A 1 245 ? 13.684 7.745 -24.866 1.00 95.06 245 ILE A O 1
ATOM 1778 N N . PRO A 1 246 ? 15.110 6.842 -23.365 1.00 93.69 246 PRO A N 1
ATOM 1779 C CA . PRO A 1 246 ? 16.006 6.303 -24.377 1.00 93.69 246 PRO A CA 1
ATOM 1780 C C . PRO A 1 246 ? 15.252 5.359 -25.323 1.00 93.69 246 PRO A C 1
ATOM 1782 O O . PRO A 1 246 ? 14.521 4.469 -24.884 1.00 93.69 246 PRO A O 1
ATOM 1785 N N . PHE A 1 247 ? 15.431 5.554 -26.624 1.00 91.88 247 PHE A N 1
ATOM 1786 C CA . PHE A 1 247 ? 14.812 4.760 -27.676 1.00 91.88 247 PHE A CA 1
ATOM 1787 C C . PHE A 1 247 ? 15.891 4.021 -28.460 1.00 91.88 247 PHE A C 1
ATOM 1789 O O . PHE A 1 247 ? 16.866 4.620 -28.911 1.00 91.88 247 PHE A O 1
ATOM 1796 N N . GLU A 1 248 ? 15.723 2.714 -28.631 1.00 88.12 248 GLU A N 1
ATOM 1797 C CA . GLU A 1 248 ? 16.654 1.903 -29.409 1.00 88.12 248 GLU A CA 1
ATOM 1798 C C . GLU A 1 248 ? 15.916 0.734 -30.063 1.00 88.12 248 GLU A C 1
ATOM 1800 O O . GLU A 1 248 ? 15.004 0.161 -29.472 1.00 88.12 248 GLU A O 1
ATOM 1805 N N . PHE A 1 249 ? 16.293 0.375 -31.293 1.00 84.94 249 PHE A N 1
ATOM 1806 C CA . PHE A 1 249 ? 15.739 -0.772 -32.031 1.00 84.94 249 PHE A CA 1
ATOM 1807 C C . PHE A 1 249 ? 14.202 -0.835 -32.088 1.00 84.94 249 PHE A C 1
ATOM 1809 O O . PHE A 1 249 ? 13.617 -1.915 -32.061 1.00 84.94 249 PHE A O 1
ATOM 1816 N N . GLY A 1 250 ? 13.535 0.318 -32.188 1.00 86.12 250 GLY A N 1
ATOM 1817 C CA . GLY A 1 250 ? 12.077 0.363 -32.315 1.00 86.12 250 GLY A CA 1
ATOM 1818 C C . GLY A 1 250 ? 11.315 0.333 -30.987 1.00 86.12 250 GLY A C 1
ATOM 1819 O O . GLY A 1 250 ? 10.089 0.291 -31.016 1.00 86.12 250 GLY A O 1
ATOM 1820 N N . GLN A 1 251 ? 11.999 0.363 -29.839 1.00 91.50 251 GLN A N 1
ATOM 1821 C CA . GLN A 1 251 ? 11.375 0.257 -28.519 1.00 91.50 251 GLN A CA 1
ATOM 1822 C C . GLN A 1 251 ? 11.893 1.306 -27.530 1.00 91.50 251 GLN A C 1
ATOM 1824 O O . GLN A 1 251 ? 13.046 1.738 -27.576 1.00 91.50 251 GLN A O 1
ATOM 1829 N N . LEU A 1 252 ? 11.023 1.676 -26.589 1.00 94.25 252 LEU A N 1
ATOM 1830 C CA . LEU A 1 252 ? 11.385 2.478 -25.424 1.00 94.25 252 LEU A CA 1
ATOM 1831 C C . LEU A 1 252 ? 12.144 1.608 -24.416 1.00 94.25 252 LEU A C 1
ATOM 1833 O O . LEU A 1 252 ? 11.650 0.563 -23.986 1.00 94.25 252 LEU A O 1
ATOM 1837 N N . LEU A 1 253 ? 13.324 2.053 -24.001 1.00 93.56 253 LEU A N 1
ATOM 1838 C CA . LEU A 1 253 ? 14.116 1.394 -22.972 1.00 93.56 253 LEU A CA 1
ATOM 1839 C C . LEU A 1 253 ? 13.660 1.905 -21.606 1.00 93.56 253 LEU A C 1
ATOM 1841 O O . LEU A 1 253 ? 13.890 3.058 -21.254 1.00 93.56 253 LEU A O 1
ATOM 1845 N N . THR A 1 254 ? 12.985 1.053 -20.839 1.00 91.75 254 THR A N 1
ATOM 1846 C CA . THR A 1 254 ? 12.346 1.456 -19.569 1.00 91.75 254 THR A CA 1
ATOM 1847 C C . THR A 1 254 ? 12.722 0.565 -18.394 1.00 91.75 254 THR A C 1
ATOM 1849 O O . THR A 1 254 ? 12.567 0.963 -17.239 1.00 91.75 254 THR A O 1
ATOM 1852 N N . THR A 1 255 ? 13.249 -0.631 -18.659 1.00 90.94 255 THR A N 1
ATOM 1853 C CA . THR A 1 255 ? 13.666 -1.557 -17.604 1.00 90.94 255 THR A CA 1
ATOM 1854 C C . THR A 1 255 ? 15.091 -1.257 -17.123 1.00 90.94 255 THR A C 1
ATOM 1856 O O . THR A 1 255 ? 15.937 -0.837 -17.919 1.00 90.94 255 THR A O 1
ATOM 1859 N N . PRO A 1 256 ? 15.411 -1.517 -15.841 1.00 91.75 256 PRO A N 1
ATOM 1860 C CA . PRO A 1 256 ? 16.770 -1.343 -15.327 1.00 91.75 256 PRO A CA 1
ATOM 1861 C C . PRO A 1 256 ? 17.826 -2.116 -16.124 1.00 91.75 256 PRO A C 1
ATOM 1863 O O . PRO A 1 256 ? 18.926 -1.614 -16.326 1.00 91.75 256 PRO A O 1
ATOM 1866 N N . GLU A 1 257 ? 17.480 -3.312 -16.606 1.00 91.88 257 GLU A N 1
ATOM 1867 C CA . GLU A 1 257 ? 18.365 -4.152 -17.414 1.00 91.88 257 GLU A CA 1
ATOM 1868 C C . GLU A 1 257 ? 18.659 -3.524 -18.783 1.00 91.88 257 GLU A C 1
ATOM 1870 O O . GLU A 1 257 ? 19.822 -3.400 -19.161 1.00 91.88 257 GLU A O 1
ATOM 1875 N N . GLN A 1 258 ? 17.633 -3.045 -19.498 1.00 90.81 258 GLN A N 1
ATOM 1876 C CA . GLN A 1 258 ? 17.819 -2.329 -20.765 1.00 90.81 258 GLN A CA 1
ATOM 1877 C C . GLN A 1 258 ? 18.704 -1.091 -20.589 1.00 90.81 258 GLN A C 1
ATOM 1879 O O . GLN A 1 258 ? 19.630 -0.879 -21.369 1.00 90.81 258 GLN A O 1
ATOM 1884 N N . LEU A 1 259 ? 18.459 -0.298 -19.540 1.00 89.88 259 LEU A N 1
ATOM 1885 C CA . LEU A 1 259 ? 19.254 0.895 -19.242 1.00 89.88 259 LEU A CA 1
ATOM 1886 C C . LEU A 1 259 ? 20.702 0.548 -18.864 1.00 89.88 259 LEU A C 1
ATOM 1888 O O . LEU A 1 259 ? 21.622 1.274 -19.236 1.00 89.88 259 LEU A O 1
ATOM 1892 N N . ALA A 1 260 ? 20.927 -0.545 -18.131 1.00 88.38 260 ALA A N 1
ATOM 1893 C CA . ALA A 1 260 ? 22.270 -1.009 -17.790 1.00 88.38 260 ALA A CA 1
ATOM 1894 C C . ALA A 1 260 ? 23.037 -1.480 -19.034 1.00 88.38 260 ALA A C 1
ATOM 1896 O O . ALA A 1 260 ? 24.191 -1.095 -19.225 1.00 88.38 260 ALA A O 1
ATOM 1897 N N . ASN A 1 261 ? 22.379 -2.248 -19.906 1.00 86.75 261 ASN A N 1
ATOM 1898 C CA . ASN A 1 261 ? 22.949 -2.708 -21.172 1.00 86.75 261 ASN A CA 1
ATOM 1899 C C . ASN A 1 261 ? 23.274 -1.539 -22.108 1.00 86.75 261 ASN A C 1
ATOM 1901 O O . ASN A 1 261 ? 24.322 -1.546 -22.755 1.00 86.75 261 ASN A O 1
ATOM 1905 N N . LEU A 1 262 ? 22.418 -0.513 -22.143 1.00 85.56 262 LEU A N 1
ATOM 1906 C CA . LEU A 1 262 ? 22.673 0.708 -22.901 1.00 85.56 262 LEU A CA 1
ATOM 1907 C C . LEU A 1 262 ? 23.949 1.411 -22.414 1.00 85.56 262 LEU A C 1
ATOM 1909 O O . LEU A 1 262 ? 24.866 1.647 -23.199 1.00 85.56 262 LEU A O 1
ATOM 1913 N N . LYS A 1 263 ? 24.058 1.651 -21.101 1.00 82.25 263 LYS A N 1
ATOM 1914 C CA . LYS A 1 263 ? 25.242 2.282 -20.491 1.00 82.25 263 LYS A CA 1
ATOM 1915 C C . LYS A 1 263 ? 26.526 1.482 -20.715 1.00 82.25 263 LYS A C 1
ATOM 1917 O O . LYS A 1 263 ? 27.589 2.058 -20.927 1.00 82.25 263 LYS A O 1
ATOM 1922 N N . ALA A 1 264 ? 26.449 0.151 -20.670 1.00 81.38 264 ALA A N 1
ATOM 1923 C CA . ALA A 1 264 ? 27.600 -0.709 -20.938 1.00 81.38 264 ALA A CA 1
ATOM 1924 C C . ALA A 1 264 ? 28.095 -0.577 -22.391 1.00 81.38 264 ALA A C 1
ATOM 1926 O O . ALA A 1 264 ? 29.301 -0.619 -22.648 1.00 81.38 264 ALA A O 1
ATOM 1927 N N . ARG A 1 265 ? 27.176 -0.374 -23.342 1.00 76.94 265 ARG A N 1
ATOM 1928 C CA . ARG A 1 265 ? 27.497 -0.206 -24.764 1.00 76.94 265 ARG A CA 1
ATOM 1929 C C . ARG A 1 265 ? 28.086 1.163 -25.085 1.00 76.94 265 ARG A C 1
ATOM 1931 O O . ARG A 1 265 ? 29.072 1.205 -25.814 1.00 76.94 265 ARG A O 1
ATOM 1938 N N . GLU A 1 266 ? 27.572 2.246 -24.499 1.00 72.12 266 GLU A N 1
ATOM 1939 C CA . GLU A 1 266 ? 28.172 3.590 -24.641 1.00 72.12 266 GLU A CA 1
ATOM 1940 C C . GLU A 1 266 ? 29.651 3.617 -24.210 1.00 72.12 266 GLU A C 1
ATOM 1942 O O . GLU A 1 266 ? 30.480 4.294 -24.818 1.00 72.12 266 GLU A O 1
ATOM 1947 N N . ASN A 1 267 ? 30.014 2.811 -23.209 1.00 72.62 267 ASN A N 1
ATOM 1948 C CA . ASN A 1 267 ? 31.384 2.712 -22.704 1.00 72.62 267 ASN A CA 1
ATOM 1949 C C . ASN A 1 267 ? 32.216 1.591 -23.352 1.00 72.62 267 ASN A C 1
ATOM 1951 O O . ASN A 1 267 ? 33.300 1.266 -22.861 1.00 72.62 267 ASN A O 1
ATOM 1955 N N . THR A 1 268 ? 31.747 0.985 -24.447 1.00 81.62 268 THR A N 1
ATOM 1956 C CA . THR A 1 268 ? 32.502 -0.071 -25.133 1.00 81.62 268 THR A CA 1
ATOM 1957 C C . THR A 1 268 ? 33.705 0.522 -25.859 1.00 81.62 268 THR A C 1
ATOM 1959 O O . THR A 1 268 ? 33.566 1.235 -26.856 1.00 81.62 268 THR A O 1
ATOM 1962 N N . VAL A 1 269 ? 34.901 0.207 -25.359 1.00 83.12 269 VAL A N 1
ATOM 1963 C CA . VAL A 1 269 ? 36.173 0.587 -25.978 1.00 83.12 269 VAL A CA 1
ATOM 1964 C C . VAL A 1 269 ? 36.456 -0.328 -27.167 1.00 83.12 269 VAL A C 1
ATOM 1966 O O . VAL A 1 269 ? 36.535 -1.542 -27.014 1.00 83.12 269 VAL A O 1
ATOM 1969 N N . ILE A 1 270 ? 36.628 0.258 -28.349 1.00 86.19 270 ILE A N 1
ATOM 1970 C CA . ILE A 1 270 ? 36.933 -0.468 -29.594 1.00 86.19 270 ILE A CA 1
ATOM 1971 C C . ILE A 1 270 ? 38.395 -0.358 -30.018 1.00 86.19 270 ILE A C 1
ATOM 1973 O O . ILE A 1 270 ? 38.858 -1.121 -30.863 1.00 86.19 270 ILE A O 1
ATOM 1977 N N . ALA A 1 271 ? 39.113 0.626 -29.484 1.00 89.44 271 ALA A N 1
ATOM 1978 C CA . ALA A 1 271 ? 40.533 0.818 -29.719 1.00 89.44 271 ALA A CA 1
ATOM 1979 C C . ALA A 1 271 ? 41.127 1.737 -28.649 1.00 89.44 271 ALA A C 1
ATOM 1981 O O . ALA A 1 271 ? 40.407 2.381 -27.893 1.00 89.44 271 ALA A O 1
ATOM 1982 N N . TYR A 1 272 ? 42.445 1.854 -28.641 1.00 90.38 272 TYR A N 1
ATOM 1983 C CA . TYR A 1 272 ? 43.194 2.789 -27.823 1.00 90.38 272 TYR A CA 1
ATOM 1984 C C . TYR A 1 272 ? 44.110 3.604 -28.730 1.00 90.38 272 TYR A C 1
ATOM 1986 O O . TYR A 1 272 ? 44.833 3.037 -29.549 1.00 90.38 272 TYR A O 1
ATOM 1994 N N . ASN A 1 273 ? 44.087 4.925 -28.581 1.00 91.62 273 ASN A N 1
ATOM 1995 C CA . ASN A 1 273 ? 45.128 5.797 -29.110 1.00 91.62 273 ASN A CA 1
ATOM 1996 C C . ASN A 1 273 ? 46.247 5.865 -28.070 1.00 91.62 273 ASN A C 1
ATOM 1998 O O . ASN A 1 273 ? 46.031 6.345 -26.951 1.00 91.62 273 ASN A O 1
ATOM 2002 N N . VAL A 1 274 ? 47.424 5.363 -28.436 1.00 92.62 274 VAL A N 1
ATOM 2003 C CA . VAL A 1 274 ? 48.595 5.274 -27.565 1.00 92.62 274 VAL A CA 1
ATOM 2004 C C . VAL A 1 274 ? 49.648 6.253 -28.058 1.00 92.62 274 VAL A C 1
ATOM 2006 O O . VAL A 1 274 ? 50.202 6.089 -29.146 1.00 92.62 274 VAL A O 1
ATOM 2009 N N . MET A 1 275 ? 49.934 7.274 -27.254 1.00 91.31 275 MET A N 1
ATOM 2010 C CA . MET A 1 275 ? 51.073 8.153 -27.492 1.00 91.31 275 MET A CA 1
ATOM 2011 C C . MET A 1 275 ? 52.323 7.545 -26.875 1.00 91.31 275 MET A C 1
ATOM 2013 O O . MET A 1 275 ? 52.294 7.101 -25.727 1.00 91.31 275 MET A O 1
ATOM 2017 N N . TYR A 1 276 ? 53.431 7.569 -27.608 1.00 90.12 276 TYR A N 1
ATOM 2018 C CA . TYR A 1 276 ? 54.709 7.043 -27.143 1.00 90.12 276 TYR A CA 1
ATOM 2019 C C . TYR A 1 276 ? 55.861 7.998 -27.458 1.00 90.12 276 TYR A C 1
ATOM 2021 O O . TYR A 1 276 ? 55.820 8.733 -28.442 1.00 90.12 276 TYR A O 1
ATOM 2029 N N . GLN A 1 277 ? 56.901 7.974 -26.631 1.00 89.31 277 GLN A N 1
ATOM 2030 C CA . GLN A 1 277 ? 58.141 8.717 -26.814 1.00 89.31 277 GLN A CA 1
ATOM 2031 C C . GLN A 1 277 ? 59.258 7.742 -27.187 1.00 89.31 277 GLN A C 1
ATOM 2033 O O . GLN A 1 277 ? 59.538 6.787 -26.462 1.00 89.31 277 GLN A O 1
ATOM 2038 N N . SER A 1 278 ? 59.915 8.011 -28.310 1.00 86.44 278 SER A N 1
ATOM 2039 C CA . SER A 1 278 ? 61.118 7.311 -28.765 1.00 86.44 278 SER A CA 1
ATOM 2040 C C . SER A 1 278 ? 62.265 8.301 -28.979 1.00 86.44 278 SER A C 1
ATOM 2042 O O . SER A 1 278 ? 62.058 9.517 -28.927 1.00 86.44 278 SER A O 1
ATOM 2044 N N . ASP A 1 279 ? 63.454 7.791 -29.296 1.00 83.19 279 ASP A N 1
ATOM 2045 C CA . ASP A 1 279 ? 64.612 8.609 -29.686 1.00 83.19 279 ASP A CA 1
ATOM 2046 C C . ASP A 1 279 ? 64.356 9.441 -30.955 1.00 83.19 279 ASP A C 1
ATOM 2048 O O . ASP A 1 279 ? 64.984 10.478 -31.157 1.00 83.19 279 ASP A O 1
ATOM 2052 N N . ALA A 1 280 ? 63.417 9.010 -31.806 1.00 82.69 280 ALA A N 1
ATOM 2053 C CA . ALA A 1 280 ? 63.004 9.739 -33.005 1.00 82.69 280 ALA A CA 1
ATOM 2054 C C . ALA A 1 280 ? 61.951 10.831 -32.721 1.00 82.69 280 ALA A C 1
ATOM 2056 O O . ALA A 1 280 ? 61.613 11.599 -33.620 1.00 82.69 280 ALA A O 1
ATOM 2057 N N . GLY A 1 281 ? 61.429 10.908 -31.490 1.00 84.25 281 GLY A N 1
ATOM 2058 C CA . GLY A 1 281 ? 60.383 11.848 -31.081 1.00 84.25 281 GLY A CA 1
ATOM 2059 C C . GLY A 1 281 ? 59.103 11.173 -30.575 1.00 84.25 281 GLY A C 1
ATOM 2060 O O . GLY A 1 281 ? 59.077 9.967 -30.299 1.00 84.25 281 GLY A O 1
ATOM 2061 N N . ILE A 1 282 ? 58.044 11.979 -30.435 1.00 88.69 282 ILE A N 1
ATOM 2062 C CA . ILE A 1 282 ? 56.703 11.536 -30.024 1.00 88.69 282 ILE A CA 1
ATOM 2063 C C . ILE A 1 282 ? 55.965 10.954 -31.231 1.00 88.69 282 ILE A C 1
ATOM 2065 O O . ILE A 1 282 ? 55.850 11.612 -32.265 1.00 88.69 282 ILE A O 1
ATOM 2069 N N . GLY A 1 283 ? 55.424 9.749 -31.076 1.00 87.19 283 GLY A N 1
ATOM 2070 C CA . GLY A 1 283 ? 54.548 9.098 -32.045 1.00 87.19 283 GLY A CA 1
ATOM 2071 C C . GLY A 1 283 ? 53.178 8.760 -31.454 1.00 87.19 283 GLY A C 1
ATOM 2072 O O . GLY A 1 283 ? 52.951 8.866 -30.247 1.00 87.19 283 GLY A O 1
ATOM 2073 N N . ASN A 1 284 ? 52.255 8.343 -32.320 1.00 89.31 284 ASN A N 1
ATOM 2074 C CA . ASN A 1 284 ? 50.932 7.846 -31.946 1.00 89.31 284 ASN A CA 1
ATOM 2075 C C . ASN A 1 284 ? 50.643 6.558 -32.721 1.00 89.31 284 ASN A C 1
ATOM 2077 O O . ASN A 1 284 ? 50.893 6.494 -33.925 1.00 89.31 284 ASN A O 1
ATOM 2081 N N . VAL A 1 285 ? 50.122 5.545 -32.033 1.00 89.50 285 VAL A N 1
ATOM 2082 C CA . VAL A 1 285 ? 49.659 4.299 -32.640 1.00 89.50 285 VAL A CA 1
AT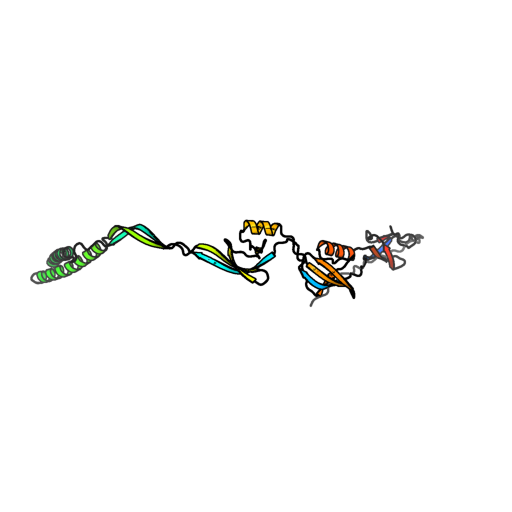OM 2083 C C . VAL A 1 285 ? 48.279 3.920 -32.121 1.00 89.50 285 VAL A C 1
ATOM 2085 O O . VAL A 1 285 ? 47.959 4.104 -30.946 1.00 89.50 285 VAL A O 1
ATOM 2088 N N . ARG A 1 286 ? 47.458 3.356 -33.008 1.00 89.44 286 ARG A N 1
ATOM 2089 C CA . ARG A 1 286 ? 46.147 2.815 -32.657 1.00 89.44 286 ARG A CA 1
ATOM 2090 C C . ARG A 1 286 ? 46.257 1.318 -32.389 1.00 89.44 286 ARG A C 1
ATOM 2092 O O . ARG A 1 286 ? 46.730 0.577 -33.244 1.00 89.44 286 ARG A O 1
ATOM 2099 N N . MET A 1 287 ? 45.783 0.881 -31.228 1.00 87.00 287 MET A N 1
ATOM 2100 C CA . MET A 1 287 ? 45.793 -0.524 -30.807 1.00 87.00 287 MET A CA 1
ATOM 2101 C C . MET A 1 287 ? 44.365 -1.014 -30.555 1.00 87.00 287 MET A C 1
ATOM 2103 O O . MET A 1 287 ? 43.535 -0.261 -30.052 1.00 87.00 287 MET A O 1
ATOM 2107 N N . THR A 1 288 ? 44.053 -2.261 -30.906 1.00 85.25 288 THR A N 1
ATOM 2108 C CA . THR A 1 288 ? 42.739 -2.886 -30.632 1.00 85.25 288 THR A CA 1
ATOM 2109 C C . THR A 1 288 ? 42.646 -3.461 -29.220 1.00 85.25 288 THR A C 1
ATOM 2111 O O . THR A 1 288 ? 41.551 -3.659 -28.704 1.00 85.25 288 THR A O 1
ATOM 2114 N N . GLN A 1 289 ? 43.790 -3.691 -28.576 1.00 84.69 289 GLN A N 1
ATOM 2115 C CA . GLN A 1 289 ? 43.899 -4.150 -27.196 1.00 84.69 289 GLN A CA 1
ATOM 2116 C C . GLN A 1 289 ? 44.567 -3.079 -26.336 1.00 84.69 289 GLN A C 1
ATOM 2118 O O . GLN A 1 289 ? 45.346 -2.262 -26.835 1.00 84.69 289 GLN A O 1
ATOM 2123 N N . HIS A 1 290 ? 44.266 -3.086 -25.039 1.00 87.94 290 HIS A N 1
ATOM 2124 C CA . HIS A 1 290 ? 44.939 -2.207 -24.092 1.00 87.94 290 HIS A CA 1
ATOM 2125 C C . HIS A 1 290 ? 46.419 -2.617 -23.982 1.00 87.94 290 HIS A C 1
ATOM 2127 O O . HIS A 1 290 ? 46.685 -3.805 -23.781 1.00 87.94 290 HIS A O 1
ATOM 2133 N N . PRO A 1 291 ? 47.385 -1.691 -24.119 1.00 84.94 291 PRO A N 1
ATOM 2134 C CA . PRO A 1 291 ? 48.797 -2.031 -23.996 1.00 84.94 291 PRO A CA 1
ATOM 2135 C C . PRO A 1 291 ? 49.104 -2.555 -22.588 1.00 84.94 291 PRO A C 1
ATOM 2137 O O . PRO A 1 291 ? 48.684 -1.980 -21.586 1.00 84.94 291 PRO A O 1
ATOM 2140 N N . THR A 1 292 ? 49.843 -3.660 -22.503 1.00 78.69 292 THR A N 1
ATOM 2141 C CA . THR A 1 292 ? 50.266 -4.25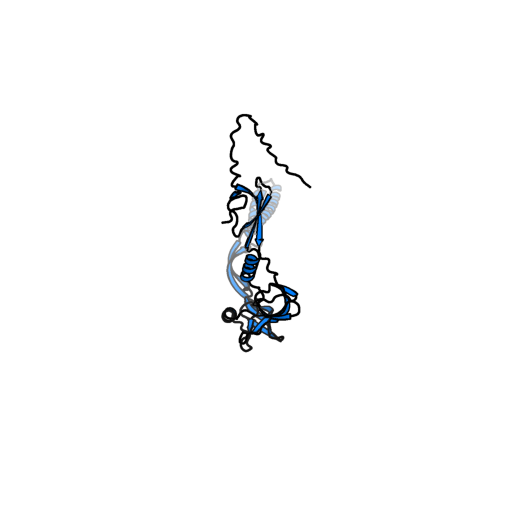3 -21.231 1.00 78.69 292 THR A CA 1
ATOM 2142 C C . THR A 1 292 ? 51.671 -3.765 -20.872 1.00 78.69 292 THR A C 1
ATOM 2144 O O . THR A 1 292 ? 52.650 -4.243 -21.445 1.00 78.69 292 THR A O 1
ATOM 2147 N N . GLY A 1 293 ? 51.772 -2.827 -19.925 1.00 82.69 293 GLY A N 1
ATOM 2148 C CA . GLY A 1 293 ? 53.036 -2.250 -19.439 1.00 82.69 293 GLY A CA 1
ATOM 2149 C C . GLY A 1 293 ? 53.309 -0.833 -19.953 1.00 82.69 293 GLY A C 1
ATOM 2150 O O . GLY A 1 293 ? 52.496 -0.264 -20.672 1.00 82.69 293 GLY A O 1
ATOM 2151 N N . ASP A 1 294 ? 54.469 -0.274 -19.594 1.00 86.25 294 ASP A N 1
ATOM 2152 C CA . ASP A 1 294 ? 54.785 1.152 -19.808 1.00 86.25 294 ASP A CA 1
ATOM 2153 C C . ASP A 1 294 ? 55.608 1.417 -21.083 1.00 86.25 294 ASP A C 1
ATOM 2155 O O . ASP A 1 294 ? 56.066 2.537 -21.318 1.00 86.25 294 ASP A O 1
ATOM 2159 N N . THR A 1 295 ? 55.845 0.392 -21.911 1.00 85.06 295 THR A N 1
ATOM 2160 C CA . THR A 1 295 ? 56.674 0.507 -23.123 1.00 85.06 295 THR A CA 1
ATOM 2161 C C . THR A 1 295 ? 56.096 -0.260 -24.312 1.00 85.06 295 THR A C 1
ATOM 2163 O O . THR A 1 295 ? 55.468 -1.303 -24.146 1.00 85.06 295 THR A O 1
ATOM 2166 N N . LEU A 1 296 ? 56.332 0.245 -25.526 1.00 84.81 296 LEU A N 1
ATOM 2167 C CA . LEU A 1 296 ? 55.988 -0.402 -26.795 1.00 84.81 296 LEU A CA 1
ATOM 2168 C C . LEU A 1 296 ? 57.244 -0.897 -27.499 1.00 84.81 296 LEU A C 1
ATOM 2170 O O . LEU A 1 296 ? 58.192 -0.133 -27.653 1.00 84.81 296 LEU A O 1
ATOM 2174 N N . GLN A 1 297 ? 57.229 -2.134 -27.990 1.00 84.94 297 GLN A N 1
ATOM 2175 C CA . GLN A 1 297 ? 58.321 -2.655 -28.810 1.00 84.94 297 GLN A CA 1
ATOM 2176 C C . GLN A 1 297 ? 58.315 -1.987 -30.192 1.00 84.94 297 GLN A C 1
ATOM 2178 O O . GLN A 1 297 ? 57.260 -1.846 -30.805 1.00 84.94 297 GLN A O 1
ATOM 2183 N N . LEU A 1 298 ? 59.483 -1.601 -30.703 1.00 79.50 298 LEU A N 1
ATOM 2184 C CA . LEU A 1 298 ? 59.678 -0.971 -32.004 1.00 79.50 298 LEU A CA 1
ATOM 2185 C C . LEU A 1 298 ? 60.469 -1.899 -32.935 1.00 79.50 298 LEU A C 1
ATOM 2187 O O . LEU A 1 298 ? 61.541 -2.395 -32.582 1.00 79.50 298 LEU A O 1
ATOM 2191 N N . LYS A 1 299 ? 60.005 -2.067 -34.176 1.00 78.50 299 LYS A N 1
ATOM 2192 C CA . LYS A 1 299 ? 60.732 -2.761 -35.247 1.00 78.50 299 LYS A CA 1
ATOM 2193 C C . LYS A 1 299 ? 60.919 -1.804 -36.415 1.00 78.50 299 LYS A C 1
ATOM 2195 O O . LYS A 1 299 ? 59.958 -1.387 -37.041 1.00 78.50 299 LYS A O 1
ATOM 2200 N N . ARG A 1 300 ? 62.179 -1.465 -36.718 1.00 74.00 300 ARG A N 1
ATOM 2201 C CA . ARG A 1 300 ? 62.552 -0.439 -37.720 1.00 74.00 300 ARG A CA 1
ATOM 2202 C C . ARG A 1 300 ? 61.961 0.955 -37.429 1.00 74.00 300 ARG A C 1
ATOM 2204 O O . ARG A 1 300 ? 61.663 1.694 -38.354 1.00 74.00 300 ARG A O 1
ATOM 2211 N N . GLY A 1 301 ? 61.827 1.311 -36.150 1.00 67.94 301 GLY A N 1
ATOM 2212 C CA . GLY A 1 301 ? 61.324 2.624 -35.722 1.00 67.94 301 GLY A CA 1
ATOM 2213 C C . GLY A 1 301 ? 59.799 2.735 -35.638 1.00 67.94 301 GLY A C 1
ATOM 2214 O O . GLY A 1 301 ? 59.305 3.746 -35.153 1.00 67.94 301 GLY A O 1
ATOM 2215 N N . GLU A 1 302 ? 59.063 1.694 -36.033 1.00 71.56 302 GLU A N 1
ATOM 2216 C CA . GLU A 1 302 ? 57.603 1.638 -35.923 1.00 71.56 302 GLU A CA 1
ATOM 2217 C C . GLU A 1 302 ? 57.163 0.679 -34.807 1.00 71.56 302 GLU A C 1
ATOM 2219 O O . GLU A 1 302 ? 57.825 -0.345 -34.595 1.00 71.56 302 GLU A O 1
ATOM 2224 N N . PRO A 1 303 ? 56.061 0.968 -34.090 1.00 74.56 303 PRO A N 1
ATOM 2225 C CA . PRO A 1 303 ? 55.529 0.080 -33.064 1.00 74.56 303 PRO A CA 1
ATOM 2226 C C . PRO A 1 303 ? 55.123 -1.281 -33.626 1.00 74.56 303 PRO A C 1
ATOM 2228 O O . PRO A 1 303 ? 54.438 -1.377 -34.643 1.00 74.56 303 PRO A O 1
ATOM 2231 N N . VAL A 1 304 ? 55.509 -2.345 -32.929 1.00 75.62 304 VAL A N 1
ATOM 2232 C CA . VAL A 1 304 ? 55.038 -3.703 -33.194 1.00 75.62 304 VAL A CA 1
ATOM 2233 C C . VAL A 1 304 ? 53.687 -3.859 -32.510 1.00 75.62 304 VAL A C 1
ATOM 2235 O O . VAL A 1 304 ? 53.614 -3.989 -31.289 1.00 75.62 304 VAL A O 1
ATOM 2238 N N . ILE A 1 305 ? 52.620 -3.802 -33.301 1.00 68.94 305 ILE A N 1
ATOM 2239 C CA . ILE A 1 305 ? 51.254 -4.000 -32.818 1.00 68.94 305 ILE A CA 1
ATOM 2240 C C . ILE A 1 305 ? 50.990 -5.518 -32.765 1.00 68.94 305 ILE A C 1
ATOM 2242 O O . ILE A 1 305 ? 51.202 -6.178 -33.787 1.00 68.94 305 ILE A O 1
ATOM 2246 N N . PRO A 1 306 ? 50.603 -6.084 -31.607 1.00 58.88 306 PRO A N 1
ATOM 2247 C CA . PRO A 1 306 ? 50.186 -7.480 -31.492 1.00 58.88 306 PRO A CA 1
ATOM 2248 C C . PRO A 1 306 ? 48.811 -7.747 -32.119 1.00 58.88 306 PRO A C 1
ATOM 2250 O O . PRO A 1 306 ? 47.970 -6.817 -32.155 1.00 58.88 306 PRO A O 1
#

Radius of gyration: 54.58 Å; chains: 1; bounding box: 110×43×145 Å

InterPro domains:
  IPR008816 Glycine zipper 2TM domain [PF05433] (102-142)
  IPR051407 Bacterial outer membrane lipoprotein and surface antigen [PTHR35603] (66-195)